Protein AF-0000000078658485 (afdb_homodimer)

Organism: NCBI:txid1005395

Sequence (212 aa):
MALQFHESPFHVTHDEKTASKMALKMDLSIFITDCIKKMGLKQSEAATRLNVTQSRVSELANGKIEKFTLDAMMDMLDKLGFRTSFNGPDDAGSSPRIIIAQAQNSMALQFHESPFHVTHDEKTASKMALKMDLSIFITDCIKKMGLKQSEAATRLNVTQSRVSELANGKIEKFTLDAMMDMLDKLGFRTSFNGPDDAGSSPRIIIAQAQNS

Secondary structure (DSSP, 8-state):
--------HHHHHHHHHHHHHHHHHHHHHHHHHHHHHHTT--HHHHHHHHTS-HHHHHHHHTT-GGG--HHHHHHHHHHTTEEEEEE---TT-PPPEEEEEE----/--------HHHHHHHHHHHHHHHHHHHHHHHHHHHHHHTT--HHHHHHHHTS-HHHHHHHHTT-GGG--HHHHHHHHHHTTEEEEEE---TT-PPPEEEEEE----

pLDDT: mean 85.38, std 21.78, range [27.98, 98.81]

Foldseek 3Di:
DPPPPPPVVVCPCCPVVVVVQLVVLQVLLVVLLVLCVVVVDDLCRLCVLLVHHSVVNVCSNVSVSVVDDPVSSQSSLVSSQWDKDWDPADPVGDHIDIDIGGHPPD/DPPPPCPVVPCPCVPVVVVVQLVVLQVLLVVLLVLCVVVVDDLCRLCVLLVHHSVVNVCSNVSVSVVDDPVSSQSSLVSSQWDKDWDPADPVGDHIDIDIGGHPDD

Radius of gyration: 19.77 Å; Cα contacts (8 Å, |Δi|>4): 245; chains: 2; bounding box: 45×49×88 Å

InterPro domains:
  IPR001387 Cro/C1-type, helix-turn-helix domain [PS50943] (37-87)
  IPR001387 Cro/C1-type, helix-turn-helix domain [cd00093] (37-81)
  IPR010982 Lambda repressor-like, DNA-binding domain superfamily [G3DSA:1.10.260.40] (13-88)
  IPR010982 Lambda repressor-like, DNA-binding domain superfamily [SSF47413] (19-84)
  IPR039554 HigA2-like, helix-turn-helix domain [PF13744] (13-83)

Structure (mmCIF, N/CA/C/O backbone):
data_AF-0000000078658485-model_v1
#
loop_
_entity.id
_entity.type
_entity.pdbx_description
1 polymer 'XRE family transcriptional regulator'
#
loop_
_atom_site.group_PDB
_atom_site.id
_atom_site.type_symbol
_atom_site.label_atom_id
_atom_site.label_alt_id
_atom_site.label_comp_id
_atom_site.label_asym_id
_atom_site.label_entity_id
_atom_site.label_seq_id
_atom_site.pdbx_PDB_ins_code
_atom_site.Cartn_x
_atom_site.Cartn_y
_atom_site.Cartn_z
_atom_site.occupancy
_atom_site.B_iso_or_equiv
_atom_site.auth_seq_id
_atom_site.auth_comp_id
_atom_site.auth_asym_id
_atom_site.auth_atom_id
_atom_site.pdbx_PDB_model_num
ATOM 1 N N . MET A 1 1 ? 23.641 -5.551 -42.312 1 27.98 1 MET A N 1
ATOM 2 C CA . MET A 1 1 ? 23.641 -6.043 -40.938 1 27.98 1 MET A CA 1
ATOM 3 C C . MET A 1 1 ? 22.438 -5.539 -40.156 1 27.98 1 MET A C 1
ATOM 5 O O . MET A 1 1 ? 22.172 -4.332 -40.125 1 27.98 1 MET A O 1
ATOM 9 N N . ALA A 1 2 ? 21.328 -6.406 -39.969 1 30.77 2 ALA A N 1
ATOM 10 C CA . ALA A 1 2 ? 20 -6.102 -39.406 1 30.77 2 ALA A CA 1
ATOM 11 C C . ALA A 1 2 ? 20.125 -5.57 -37.969 1 30.77 2 ALA A C 1
ATOM 13 O O . ALA A 1 2 ? 20.906 -6.094 -37.188 1 30.77 2 ALA A O 1
ATOM 14 N N . LEU A 1 3 ? 20.109 -4.328 -37.781 1 30.8 3 LEU A N 1
ATOM 15 C CA . LEU A 1 3 ? 20.094 -3.713 -36.469 1 30.8 3 LEU A CA 1
ATOM 16 C C . LEU A 1 3 ? 19.141 -4.449 -35.531 1 30.8 3 LEU A C 1
ATOM 18 O O . LEU A 1 3 ? 17.938 -4.508 -35.812 1 30.8 3 LEU A O 1
ATOM 22 N N . GLN A 1 4 ? 19.5 -5.641 -34.969 1 31.14 4 GLN A N 1
ATOM 23 C CA . GLN A 1 4 ? 18.781 -6.441 -34 1 31.14 4 GLN A CA 1
ATOM 24 C C . GLN A 1 4 ? 18.312 -5.59 -32.812 1 31.14 4 GLN A C 1
ATOM 26 O O . GLN A 1 4 ? 19.141 -4.961 -32.156 1 31.14 4 GLN A O 1
ATOM 31 N N . PHE A 1 5 ? 17.297 -4.828 -33 1 34.25 5 PHE A N 1
ATOM 32 C CA . PHE A 1 5 ? 16.594 -4.219 -31.875 1 34.25 5 PHE A CA 1
ATOM 33 C C . PHE A 1 5 ? 16.531 -5.168 -30.672 1 34.25 5 PHE A C 1
ATOM 35 O O . PHE A 1 5 ? 15.883 -6.207 -30.734 1 34.25 5 PHE A O 1
ATOM 42 N N . HIS A 1 6 ? 17.719 -5.395 -30.031 1 38.03 6 HIS A N 1
ATOM 43 C CA . HIS A 1 6 ? 17.719 -6.082 -28.75 1 38.03 6 HIS A CA 1
ATOM 44 C C . HIS A 1 6 ? 16.625 -5.547 -27.828 1 38.03 6 HIS A C 1
ATOM 46 O O . HIS A 1 6 ? 16.688 -4.395 -27.391 1 38.03 6 HIS A O 1
ATOM 52 N N . GLU A 1 7 ? 15.438 -5.637 -28.172 1 35.66 7 GLU A N 1
ATOM 53 C CA . GLU A 1 7 ? 14.422 -5.41 -27.141 1 35.66 7 GLU A CA 1
ATOM 54 C C . GLU A 1 7 ? 14.805 -6.07 -25.828 1 35.66 7 GLU A C 1
ATOM 56 O O . GLU A 1 7 ? 14.977 -7.289 -25.766 1 35.66 7 GLU A O 1
ATOM 61 N N . SER A 1 8 ? 15.766 -5.473 -25.156 1 36.97 8 SER A N 1
ATOM 62 C CA . SER A 1 8 ? 16.109 -5.969 -23.828 1 36.97 8 SER A CA 1
ATOM 63 C C . SER A 1 8 ? 14.859 -6.371 -23.047 1 36.97 8 SER A C 1
ATOM 65 O O . SER A 1 8 ? 13.938 -5.57 -22.891 1 36.97 8 SER A O 1
ATOM 67 N N . PRO A 1 9 ? 14.328 -7.539 -23.062 1 39.06 9 PRO A N 1
ATOM 68 C CA . PRO A 1 9 ? 13.141 -8.117 -22.422 1 39.06 9 PRO A CA 1
ATOM 69 C C . PRO A 1 9 ? 12.961 -7.629 -20.984 1 39.06 9 PRO A C 1
ATOM 71 O O . PRO A 1 9 ? 11.836 -7.641 -20.469 1 39.06 9 PRO A O 1
ATOM 74 N N . PHE A 1 10 ? 13.969 -7.508 -20.219 1 42.81 10 PHE A N 1
ATOM 75 C CA . PHE A 1 10 ? 13.898 -7.254 -18.781 1 42.81 10 PHE A CA 1
ATOM 76 C C . PHE A 1 10 ? 13.359 -5.855 -18.5 1 42.81 10 PHE A C 1
ATOM 78 O O . PHE A 1 10 ? 12.773 -5.605 -17.453 1 42.81 10 PHE A O 1
ATOM 85 N N . HIS A 1 11 ? 13.594 -4.887 -19.359 1 45.22 11 HIS A N 1
ATOM 86 C CA . HIS A 1 11 ? 13.359 -3.488 -19.016 1 45.22 11 HIS A CA 1
ATOM 87 C C . HIS A 1 11 ? 11.875 -3.137 -19.125 1 45.22 11 HIS A C 1
ATOM 89 O O . HIS A 1 11 ? 11.375 -2.291 -18.391 1 45.22 11 HIS A O 1
ATOM 95 N N . VAL A 1 12 ? 11.148 -3.572 -20.094 1 44.75 12 VAL A N 1
ATOM 96 C CA . VAL A 1 12 ? 9.797 -3.113 -20.359 1 44.75 12 VAL A CA 1
ATOM 97 C C . VAL A 1 12 ? 8.859 -3.553 -19.25 1 44.75 12 VAL A C 1
ATOM 99 O O . VAL A 1 12 ? 8.008 -2.781 -18.797 1 44.75 12 VAL A O 1
ATOM 102 N N . THR A 1 13 ? 8.93 -4.84 -18.891 1 47.34 13 THR A N 1
ATOM 103 C CA . THR A 1 13 ? 7.988 -5.391 -17.922 1 47.34 13 THR A CA 1
ATOM 104 C C . THR A 1 13 ? 8.172 -4.75 -16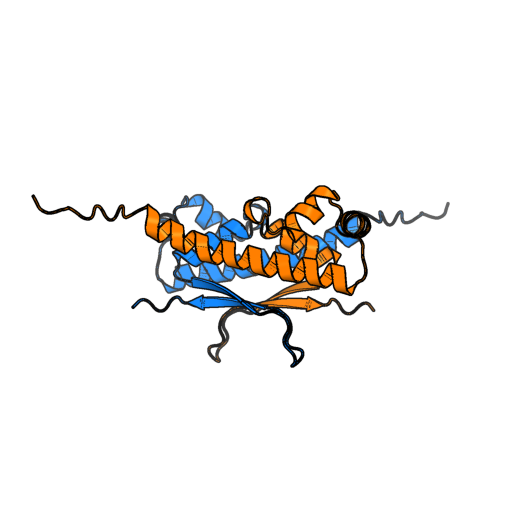.562 1 47.34 13 THR A C 1
ATOM 106 O O . THR A 1 13 ? 7.199 -4.465 -15.859 1 47.34 13 THR A O 1
ATOM 109 N N . HIS A 1 14 ? 9.523 -4.613 -16.219 1 52.78 14 HIS A N 1
ATOM 110 C CA . HIS A 1 14 ? 9.82 -3.965 -14.945 1 52.78 14 HIS A CA 1
ATOM 111 C C . HIS A 1 14 ? 9.375 -2.508 -14.953 1 52.78 14 HIS A C 1
ATOM 113 O O . HIS A 1 14 ? 8.938 -1.985 -13.922 1 52.78 14 HIS A O 1
ATOM 119 N N . ASP A 1 15 ? 9.469 -1.946 -16.188 1 53.47 15 ASP A N 1
ATOM 120 C CA . ASP A 1 15 ? 9.227 -0.511 -16.297 1 53.47 15 ASP A CA 1
ATOM 121 C C . ASP A 1 15 ? 7.746 -0.186 -16.078 1 53.47 15 ASP A C 1
ATOM 123 O O . ASP A 1 15 ? 7.414 0.772 -15.375 1 53.47 15 ASP A O 1
ATOM 127 N N . GLU A 1 16 ? 7.016 -0.876 -16.797 1 51.72 16 GLU A N 1
ATOM 128 C CA . GLU A 1 16 ? 5.586 -0.596 -16.656 1 51.72 16 GLU A CA 1
ATOM 129 C C . GLU A 1 16 ? 5.066 -1.003 -15.281 1 51.72 16 GLU A C 1
ATOM 131 O O . GLU A 1 16 ? 4.238 -0.304 -14.695 1 51.72 16 GLU A O 1
ATOM 136 N N . LYS A 1 17 ? 5.688 -2.207 -14.805 1 54.19 17 LYS A N 1
ATOM 137 C CA . LYS A 1 17 ? 5.328 -2.822 -13.531 1 54.19 17 LYS A CA 1
ATOM 138 C C . LYS A 1 17 ? 5.625 -1.884 -12.359 1 54.19 17 LYS A C 1
ATOM 140 O O . LYS A 1 17 ? 4.797 -1.722 -11.461 1 54.19 17 LYS A O 1
ATOM 145 N N . THR A 1 18 ? 6.781 -1.263 -12.609 1 63.75 18 THR A N 1
ATOM 146 C CA . THR A 1 18 ? 7.23 -0.26 -11.648 1 63.75 18 THR A CA 1
ATOM 147 C C . THR A 1 18 ? 6.43 1.03 -11.805 1 63.75 18 THR A C 1
ATOM 149 O O . THR A 1 18 ? 6.238 1.767 -10.828 1 63.75 18 THR A O 1
ATOM 152 N N . ALA A 1 19 ? 5.613 0.992 -12.797 1 72 19 ALA A N 1
ATOM 153 C CA . ALA A 1 19 ? 4.941 2.25 -13.109 1 72 19 ALA A CA 1
ATOM 154 C C . ALA A 1 19 ? 3.674 2.418 -12.281 1 72 19 ALA A C 1
ATOM 156 O O . ALA A 1 19 ? 3.408 3.504 -11.75 1 72 19 ALA A O 1
ATOM 157 N N . SER A 1 20 ? 2.98 1.269 -11.984 1 89.5 20 SER A N 1
ATOM 158 C CA . SER A 1 20 ? 1.735 1.405 -11.234 1 89.5 20 SER A CA 1
ATOM 159 C C . SER A 1 20 ? 2.006 1.721 -9.766 1 89.5 20 SER A C 1
ATOM 161 O O . SER A 1 20 ? 1.328 2.561 -9.172 1 89.5 20 SER A O 1
ATOM 163 N N . LYS A 1 21 ? 3.051 1.175 -9.32 1 94.75 21 LYS A N 1
ATOM 164 C CA . LYS A 1 21 ? 3.395 1.412 -7.922 1 94.75 21 LYS A CA 1
ATOM 165 C C . LYS A 1 21 ? 3.879 2.844 -7.711 1 94.75 21 LYS A C 1
ATOM 167 O O . LYS A 1 21 ? 3.486 3.502 -6.746 1 94.75 21 LYS A O 1
ATOM 172 N N . MET A 1 22 ? 4.668 3.299 -8.648 1 95.06 22 MET A N 1
ATOM 173 C CA . MET A 1 22 ? 5.184 4.656 -8.531 1 95.06 22 MET A CA 1
ATOM 174 C C . MET A 1 22 ? 4.066 5.684 -8.695 1 95.06 22 MET A C 1
ATOM 176 O O . MET A 1 22 ? 4.047 6.699 -8 1 95.06 22 MET A O 1
ATOM 180 N N . ALA A 1 23 ? 3.203 5.402 -9.586 1 95.94 23 ALA A N 1
ATOM 181 C CA . ALA A 1 23 ? 2.053 6.285 -9.758 1 95.94 23 ALA A CA 1
ATOM 182 C C . ALA A 1 23 ? 1.199 6.32 -8.492 1 95.94 23 ALA A C 1
ATOM 184 O O . ALA A 1 23 ? 0.713 7.379 -8.094 1 95.94 23 ALA A O 1
ATOM 185 N N . LEU A 1 24 ? 1.066 5.207 -7.875 1 97.56 24 LEU A N 1
ATOM 186 C CA . LEU A 1 24 ? 0.315 5.133 -6.629 1 97.56 24 LEU A CA 1
ATOM 187 C C . LEU A 1 24 ? 0.986 5.961 -5.539 1 97.56 24 LEU A C 1
ATOM 189 O O . LEU A 1 24 ? 0.32 6.723 -4.832 1 97.56 24 LEU A O 1
ATOM 193 N N . LYS A 1 25 ? 2.246 5.84 -5.477 1 98 25 LYS A N 1
ATOM 194 C CA . LYS A 1 25 ? 2.988 6.609 -4.48 1 98 25 LYS A CA 1
ATOM 195 C C . LYS A 1 25 ? 2.859 8.109 -4.73 1 98 25 LYS A C 1
ATOM 197 O O . LYS A 1 25 ? 2.73 8.891 -3.789 1 98 25 LYS A O 1
ATOM 202 N N . MET A 1 26 ? 2.861 8.422 -5.93 1 98.12 26 MET A N 1
ATOM 203 C CA . MET A 1 26 ? 2.703 9.828 -6.27 1 98.12 26 MET A CA 1
ATOM 204 C C . MET A 1 26 ? 1.332 10.344 -5.844 1 98.12 26 MET A C 1
ATOM 206 O O . MET A 1 26 ? 1.229 11.391 -5.203 1 98.12 26 MET A O 1
ATOM 210 N N . ASP A 1 27 ? 0.333 9.672 -6.164 1 98.06 27 ASP A N 1
ATOM 211 C CA . ASP A 1 27 ? -1.024 10.078 -5.805 1 98.06 27 ASP A CA 1
ATOM 212 C C . ASP A 1 27 ? -1.194 10.148 -4.289 1 98.06 27 ASP A C 1
ATOM 214 O O . ASP A 1 27 ? -1.828 11.07 -3.773 1 98.06 27 ASP A O 1
ATOM 218 N N . LEU A 1 28 ? -0.597 9.172 -3.604 1 98.25 28 LEU A N 1
ATOM 219 C CA . LEU A 1 28 ? -0.674 9.18 -2.148 1 98.25 28 LEU A CA 1
ATOM 220 C C . LEU A 1 28 ? 0.079 10.367 -1.567 1 98.25 28 LEU A C 1
ATOM 222 O O . LEU A 1 28 ? -0.364 10.969 -0.586 1 98.25 28 LEU A O 1
ATOM 226 N N . SER A 1 29 ? 1.172 10.711 -2.168 1 98.62 29 SER A N 1
ATOM 227 C CA . SER A 1 29 ? 1.924 11.867 -1.692 1 98.62 29 SER A CA 1
ATOM 228 C C . SER A 1 29 ? 1.109 13.148 -1.829 1 98.62 29 SER A C 1
ATOM 230 O O . SER A 1 29 ? 1.117 13.992 -0.932 1 98.62 29 SER A O 1
ATOM 232 N N . ILE A 1 30 ? 0.434 13.273 -2.9 1 98.19 30 ILE A N 1
ATOM 233 C CA . ILE A 1 30 ? -0.414 14.438 -3.139 1 98.19 30 ILE A CA 1
ATOM 234 C C . ILE A 1 30 ? -1.553 14.461 -2.121 1 98.19 30 ILE A C 1
ATOM 236 O O . ILE A 1 30 ? -1.839 15.5 -1.524 1 98.19 30 ILE A O 1
ATOM 240 N N . PHE A 1 31 ? -2.15 13.375 -1.904 1 98.19 31 PHE A N 1
ATOM 241 C CA . PHE A 1 31 ? -3.258 13.273 -0.962 1 98.19 31 PHE A CA 1
ATOM 242 C C . PHE A 1 31 ? -2.803 13.633 0.447 1 98.19 31 PHE A C 1
ATOM 244 O O . PHE A 1 31 ? -3.451 14.43 1.131 1 98.19 31 PHE A O 1
ATOM 251 N N . ILE A 1 32 ? -1.691 13.055 0.867 1 98.25 32 ILE A N 1
ATOM 252 C CA . ILE A 1 32 ? -1.166 13.312 2.203 1 98.25 32 ILE A CA 1
ATOM 253 C C . ILE A 1 32 ? -0.823 14.797 2.342 1 98.25 32 ILE A C 1
ATOM 255 O O . ILE A 1 32 ? -1.182 15.43 3.336 1 98.25 32 ILE A O 1
ATOM 259 N N . THR A 1 33 ? -0.178 15.336 1.33 1 98.5 33 THR A N 1
ATOM 260 C CA . THR A 1 33 ? 0.205 16.75 1.361 1 98.5 33 THR A CA 1
ATOM 261 C C . THR A 1 33 ? -1.029 17.641 1.382 1 98.5 33 THR A C 1
ATOM 263 O O . THR A 1 33 ? -1.061 18.641 2.096 1 98.5 33 THR A O 1
ATOM 266 N N . ASP A 1 34 ? -2.064 17.281 0.65 1 97.44 34 ASP A N 1
ATOM 267 C CA . ASP A 1 34 ? -3.316 18.031 0.646 1 97.44 34 ASP A CA 1
ATOM 268 C C . ASP A 1 34 ? -3.98 18 2.02 1 97.44 34 ASP A C 1
ATOM 270 O O . ASP A 1 34 ? -4.547 19 2.467 1 97.44 34 ASP A O 1
ATOM 274 N N . CYS A 1 35 ? -3.93 16.859 2.617 1 96.81 35 CYS A N 1
ATOM 275 C CA . CYS A 1 35 ? -4.48 16.75 3.963 1 96.81 35 CYS A CA 1
ATOM 276 C C . CYS A 1 35 ? -3.758 17.672 4.934 1 96.81 35 CYS A C 1
ATOM 278 O O . CYS A 1 35 ? -4.398 18.359 5.727 1 96.81 35 CYS A O 1
ATOM 280 N N . ILE A 1 36 ? -2.523 17.703 4.84 1 98 36 ILE A N 1
ATOM 281 C CA . ILE A 1 36 ? -1.705 18.547 5.699 1 98 36 ILE A CA 1
ATOM 282 C C . ILE A 1 36 ? -2.082 20.016 5.492 1 98 36 ILE A C 1
ATOM 284 O O . ILE A 1 36 ? -2.279 20.75 6.457 1 98 36 ILE A O 1
ATOM 288 N N . LYS A 1 37 ? -2.199 20.422 4.277 1 97.62 37 LYS A N 1
ATOM 289 C CA . LYS A 1 37 ? -2.559 21.797 3.936 1 97.62 37 LYS A CA 1
ATOM 290 C C . LYS A 1 37 ? -3.953 22.141 4.449 1 97.62 37 LYS A C 1
ATOM 292 O O . LYS A 1 37 ? -4.168 23.234 4.988 1 97.62 37 LYS A O 1
ATOM 297 N N . LYS A 1 38 ? -4.828 21.219 4.293 1 95.94 38 LYS A N 1
ATOM 298 C CA . LYS A 1 38 ? -6.207 21.453 4.727 1 95.94 38 LYS A CA 1
ATOM 299 C C . LYS A 1 38 ? -6.289 21.609 6.242 1 95.94 38 LYS A C 1
ATOM 301 O O . LYS A 1 38 ? -7.164 22.312 6.75 1 95.94 38 LYS A O 1
ATOM 306 N N . MET A 1 39 ? -5.402 21 6.918 1 96.19 39 MET A N 1
ATOM 307 C CA . MET A 1 39 ? -5.348 21.094 8.375 1 96.19 39 MET A CA 1
ATOM 308 C C . MET A 1 39 ? -4.652 22.375 8.82 1 96.19 39 MET A C 1
ATOM 310 O O . MET A 1 39 ? -4.578 22.672 10.016 1 96.19 39 MET A O 1
ATOM 314 N N . GLY A 1 40 ? -4.066 23.047 7.891 1 97.44 40 GLY A N 1
ATOM 315 C CA . GLY A 1 40 ? -3.422 24.328 8.172 1 97.44 40 GLY A CA 1
ATOM 316 C C . GLY A 1 40 ? -2.043 24.172 8.781 1 97.44 40 GLY A C 1
ATOM 317 O O . GLY A 1 40 ? -1.553 25.094 9.453 1 97.44 40 GLY A O 1
ATOM 318 N N . LEU A 1 41 ? -1.397 23.125 8.57 1 97.88 41 LEU A N 1
ATOM 319 C CA . LEU A 1 41 ? -0.108 22.859 9.195 1 97.88 41 LEU A CA 1
ATOM 320 C C . LEU A 1 41 ? 1.036 23.344 8.312 1 97.88 41 LEU A C 1
ATOM 322 O O . LEU A 1 41 ? 1.016 23.141 7.098 1 97.88 41 LEU A O 1
ATOM 326 N N . LYS A 1 42 ? 1.982 23.984 8.977 1 98.19 42 LYS A N 1
ATOM 327 C CA . LYS A 1 42 ? 3.277 24.188 8.336 1 98.19 42 LYS A CA 1
ATOM 328 C C . LYS A 1 42 ? 4.055 22.875 8.258 1 98.19 42 LYS A C 1
ATOM 330 O O . LYS A 1 42 ? 3.736 21.906 8.961 1 98.19 42 LYS A O 1
ATOM 335 N N . GLN A 1 43 ? 5.031 22.859 7.348 1 97.75 43 GLN A N 1
ATOM 336 C CA . GLN A 1 43 ? 5.789 21.625 7.172 1 97.75 43 GLN A CA 1
ATOM 337 C C . GLN A 1 43 ? 6.453 21.188 8.477 1 97.75 43 GLN A C 1
ATOM 339 O O . GLN A 1 43 ? 6.59 20 8.75 1 97.75 43 GLN A O 1
ATOM 344 N N . SER A 1 44 ? 6.844 22.219 9.297 1 98.38 44 SER A N 1
ATOM 345 C CA . SER A 1 44 ? 7.457 21.906 10.586 1 98.38 44 SER A CA 1
ATOM 346 C C . SER A 1 44 ? 6.445 21.266 11.539 1 98.38 44 SER A C 1
ATOM 348 O O . SER A 1 44 ? 6.777 20.328 12.258 1 98.38 44 SER A O 1
ATOM 350 N N . GLU A 1 45 ? 5.254 21.75 11.555 1 98.5 45 GLU A N 1
ATOM 351 C CA . GLU A 1 45 ? 4.191 21.188 12.375 1 98.5 45 GLU A CA 1
ATOM 352 C C . GLU A 1 45 ? 3.779 19.797 11.883 1 98.5 45 GLU A C 1
ATOM 354 O O . GLU A 1 45 ? 3.527 18.906 12.688 1 98.5 45 GLU A O 1
ATOM 359 N N . ALA A 1 46 ? 3.723 19.719 10.625 1 98.69 46 ALA A N 1
ATOM 360 C CA . ALA A 1 46 ? 3.434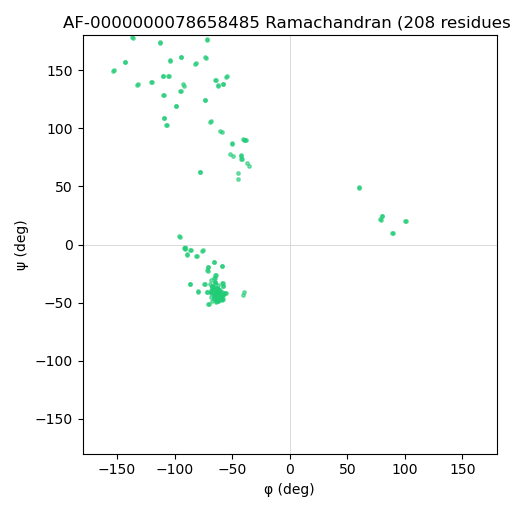 18.422 10.023 1 98.69 46 ALA A CA 1
ATOM 361 C C . ALA A 1 46 ? 4.488 17.391 10.414 1 98.69 46 ALA A C 1
ATOM 363 O O . ALA A 1 46 ? 4.156 16.25 10.734 1 98.69 46 ALA A O 1
ATOM 364 N N . ALA A 1 47 ? 5.723 17.797 10.352 1 98.75 47 ALA A N 1
ATOM 365 C CA . ALA A 1 47 ? 6.824 16.906 10.727 1 98.75 47 ALA A CA 1
ATOM 366 C C . ALA A 1 47 ? 6.641 16.375 12.141 1 98.75 47 ALA A C 1
ATOM 368 O O . ALA A 1 47 ? 6.812 15.172 12.383 1 98.75 47 ALA A O 1
ATOM 369 N N . THR A 1 48 ? 6.23 17.203 13.031 1 98.31 48 THR A N 1
ATOM 370 C CA . THR A 1 48 ? 5.969 16.828 14.414 1 98.31 48 THR A CA 1
ATOM 371 C C . THR A 1 48 ? 4.789 15.859 14.492 1 98.31 48 THR A C 1
ATOM 373 O O . THR A 1 48 ? 4.875 14.812 15.133 1 98.31 48 THR A O 1
ATOM 376 N N . ARG A 1 49 ? 3.699 16.156 13.805 1 97.31 49 ARG A N 1
ATOM 377 C CA . ARG A 1 49 ? 2.492 15.336 13.828 1 97.31 49 ARG A CA 1
ATOM 378 C C . ARG A 1 49 ? 2.76 13.953 13.258 1 97.31 49 ARG A C 1
ATOM 380 O O . ARG A 1 49 ? 2.244 12.953 13.758 1 97.31 49 ARG A O 1
ATOM 387 N N . LEU A 1 50 ? 3.574 13.938 12.234 1 97.69 50 LEU A N 1
ATOM 388 C CA . LEU A 1 50 ? 3.83 12.695 11.523 1 97.69 50 LEU A CA 1
ATOM 389 C C . LEU A 1 50 ? 5.012 11.945 12.141 1 97.69 50 LEU A C 1
ATOM 391 O O . LEU A 1 50 ? 5.297 10.812 11.758 1 97.69 50 LEU A O 1
ATOM 395 N N . ASN A 1 51 ? 5.684 12.523 13.008 1 97.56 51 ASN A N 1
ATOM 396 C CA . ASN A 1 51 ? 6.867 11.961 13.648 1 97.56 51 ASN A CA 1
ATOM 397 C C . ASN A 1 51 ? 7.965 11.656 12.633 1 97.56 51 ASN A C 1
ATOM 399 O O . ASN A 1 51 ? 8.484 10.539 12.594 1 97.56 51 ASN A O 1
ATOM 403 N N . VAL A 1 52 ? 8.211 12.664 11.82 1 98.38 52 VAL A N 1
ATOM 404 C CA . VAL A 1 52 ? 9.297 12.641 10.852 1 98.38 52 VAL A CA 1
ATOM 405 C C . VAL A 1 52 ? 10.023 13.984 10.859 1 98.38 52 VAL A C 1
ATOM 407 O O . VAL A 1 52 ? 9.656 14.891 11.609 1 98.38 52 VAL A O 1
ATOM 410 N N . THR A 1 53 ? 11.047 14.109 10.07 1 98.56 53 THR A N 1
ATOM 411 C CA . THR A 1 53 ? 11.758 15.383 9.961 1 98.56 53 THR A CA 1
ATOM 412 C C . THR A 1 53 ? 11.039 16.328 9 1 98.56 53 THR A C 1
ATOM 414 O O . THR A 1 53 ? 10.273 15.875 8.141 1 98.56 53 THR A O 1
ATOM 417 N N . GLN A 1 54 ? 11.281 17.578 9.211 1 98.62 54 GLN A N 1
ATOM 418 C CA . GLN A 1 54 ? 10.758 18.562 8.273 1 98.62 54 GLN A CA 1
ATOM 419 C C . GLN A 1 54 ? 11.25 18.297 6.855 1 98.62 54 GLN A C 1
ATOM 421 O O . GLN A 1 54 ? 10.516 18.5 5.887 1 98.62 54 GLN A O 1
ATOM 426 N N . SER A 1 55 ? 12.469 17.828 6.719 1 98.75 55 SER A N 1
ATOM 427 C CA . SER A 1 55 ? 13 17.5 5.398 1 98.75 55 SER A CA 1
ATOM 428 C C . SER A 1 55 ? 12.18 16.391 4.734 1 98.75 55 SER A C 1
ATOM 430 O O . SER A 1 55 ? 11.914 16.453 3.533 1 98.75 55 SER A O 1
ATOM 432 N N . ARG A 1 56 ? 11.82 15.477 5.492 1 98.69 56 ARG A N 1
ATOM 433 C CA . ARG A 1 56 ? 11.016 14.375 4.98 1 98.69 56 ARG A CA 1
ATOM 434 C C . ARG A 1 56 ? 9.664 14.867 4.465 1 98.69 56 ARG A C 1
ATOM 436 O O . ARG A 1 56 ? 9.203 14.43 3.412 1 98.69 56 ARG A O 1
ATOM 443 N N . VAL A 1 57 ? 9.086 15.734 5.199 1 98.81 57 VAL A N 1
ATOM 444 C CA . VAL A 1 57 ? 7.816 16.312 4.781 1 98.81 57 VAL A CA 1
ATOM 445 C C . VAL A 1 57 ? 8.016 17.109 3.494 1 98.81 57 VAL A C 1
ATOM 447 O O . VAL A 1 57 ? 7.203 17.016 2.568 1 98.81 57 VAL A O 1
ATOM 450 N N . SER A 1 58 ? 9.039 17.812 3.508 1 98.62 58 SER A N 1
ATOM 451 C CA . SER A 1 58 ? 9.352 18.594 2.312 1 98.62 58 SER A CA 1
ATOM 452 C C . SER A 1 58 ? 9.539 17.688 1.1 1 98.62 58 SER A C 1
ATOM 454 O O . SER A 1 58 ? 9.039 17.984 0.013 1 98.62 58 SER A O 1
ATOM 456 N N . GLU A 1 59 ? 10.297 16.625 1.254 1 98.75 59 GLU A N 1
ATOM 457 C CA . GLU A 1 59 ? 10.516 15.672 0.177 1 98.75 59 GLU A CA 1
ATOM 458 C C . GLU A 1 59 ? 9.188 15.078 -0.309 1 98.75 59 GLU A C 1
ATOM 460 O O . GLU A 1 59 ? 8.984 14.906 -1.513 1 98.75 59 GLU A O 1
ATOM 465 N N . LEU A 1 60 ? 8.312 14.781 0.561 1 98.75 60 LEU A N 1
ATOM 466 C CA . LEU A 1 60 ? 6.988 14.281 0.219 1 98.75 60 LEU A CA 1
ATOM 467 C C . LEU A 1 60 ? 6.215 15.312 -0.595 1 98.75 60 LEU A C 1
ATOM 469 O O . LEU A 1 60 ? 5.66 14.992 -1.647 1 98.75 60 LEU A O 1
ATOM 473 N N . ALA A 1 61 ? 6.223 16.516 -0.116 1 98.31 61 ALA A N 1
ATOM 474 C CA . ALA A 1 61 ? 5.492 17.609 -0.75 1 98.31 61 ALA A CA 1
ATOM 475 C C . ALA A 1 61 ? 6.055 17.922 -2.135 1 98.31 61 ALA A C 1
ATOM 477 O O . ALA A 1 61 ? 5.32 18.359 -3.025 1 98.31 61 ALA A O 1
ATOM 478 N N . ASN A 1 62 ? 7.297 17.609 -2.287 1 98.12 62 ASN A N 1
ATOM 479 C CA . ASN A 1 62 ? 7.957 17.891 -3.553 1 98.12 62 ASN A CA 1
ATOM 480 C C . ASN A 1 62 ? 7.957 16.688 -4.48 1 98.12 62 ASN A C 1
ATOM 482 O O . ASN A 1 62 ? 8.648 16.672 -5.5 1 98.12 62 ASN A O 1
ATOM 486 N N . GLY A 1 63 ? 7.309 15.656 -4.148 1 97.88 63 GLY A N 1
ATOM 487 C CA . GLY A 1 63 ? 7.086 14.523 -5.031 1 97.88 63 GLY A CA 1
ATOM 488 C C . GLY A 1 63 ? 8.289 13.609 -5.137 1 97.88 63 GLY A C 1
ATOM 489 O O . GLY A 1 63 ? 8.469 12.922 -6.145 1 97.88 63 GLY A O 1
ATOM 490 N N . LYS A 1 64 ? 9.211 13.57 -4.23 1 98.31 64 LYS A N 1
ATOM 491 C CA . LYS A 1 64 ? 10.336 12.633 -4.23 1 98.31 64 LYS A CA 1
ATOM 492 C C . LYS A 1 64 ? 9.898 11.25 -3.758 1 98.31 64 LYS A C 1
ATOM 494 O O . LYS A 1 64 ? 10.445 10.719 -2.795 1 98.31 64 LYS A O 1
ATOM 499 N N . ILE A 1 65 ? 9.062 10.664 -4.434 1 97.75 65 ILE A N 1
ATOM 500 C CA . ILE A 1 65 ? 8.32 9.492 -3.984 1 97.75 65 ILE A CA 1
ATOM 501 C C . ILE A 1 65 ? 9.258 8.281 -3.943 1 97.75 65 ILE A C 1
ATOM 503 O O . ILE A 1 65 ? 8.969 7.293 -3.268 1 97.75 65 ILE A O 1
ATOM 507 N N . GLU A 1 66 ? 10.406 8.281 -4.703 1 97.25 66 GLU A N 1
ATOM 508 C CA . GLU A 1 66 ? 11.375 7.195 -4.66 1 97.25 66 GLU A CA 1
ATOM 509 C C . GLU A 1 66 ? 11.93 7.004 -3.252 1 97.25 66 GLU A C 1
ATOM 511 O O . GLU A 1 66 ? 12.445 5.934 -2.92 1 97.25 66 GLU A O 1
ATOM 516 N N . LYS A 1 67 ? 11.773 7.98 -2.465 1 98.12 67 LYS A N 1
ATOM 517 C CA . LYS A 1 67 ? 12.328 7.953 -1.114 1 98.12 67 LYS A CA 1
ATOM 518 C C . LYS A 1 67 ? 11.32 7.387 -0.121 1 98.12 67 LYS A C 1
ATOM 520 O O . LYS A 1 67 ? 11.633 7.219 1.062 1 98.12 67 LYS A O 1
ATOM 525 N N . PHE A 1 68 ? 10.148 7.074 -0.553 1 98.5 68 PHE A N 1
ATOM 526 C CA . PHE A 1 68 ? 9.094 6.648 0.355 1 98.5 68 PHE A CA 1
ATOM 527 C C . PHE A 1 68 ? 8.602 5.25 -0 1 98.5 68 PHE A C 1
ATOM 529 O O . PHE A 1 68 ? 8.469 4.914 -1.179 1 98.5 68 PHE A O 1
ATOM 536 N N . THR A 1 69 ? 8.359 4.484 1.1 1 98.06 69 THR A N 1
ATOM 537 C CA . THR A 1 69 ? 7.664 3.211 0.921 1 98.06 69 THR A CA 1
ATOM 538 C C . THR A 1 69 ? 6.164 3.377 1.137 1 98.06 69 THR A C 1
ATOM 540 O O . THR A 1 69 ? 5.723 4.344 1.761 1 98.06 69 THR A O 1
ATOM 543 N N . LEU A 1 70 ? 5.473 2.438 0.641 1 98.25 70 LEU A N 1
ATOM 544 C CA . LEU A 1 70 ? 4.039 2.441 0.917 1 98.25 70 LEU A CA 1
ATOM 545 C C . LEU A 1 70 ? 3.771 2.234 2.404 1 98.25 70 LEU A C 1
ATOM 547 O O . LEU A 1 70 ? 2.811 2.781 2.947 1 98.25 70 LEU A O 1
ATOM 551 N N . ASP A 1 71 ? 4.594 1.497 3.119 1 98.06 71 ASP A N 1
ATOM 552 C CA . ASP A 1 71 ? 4.469 1.353 4.566 1 98.06 71 ASP A CA 1
ATOM 553 C C . ASP A 1 71 ? 4.555 2.709 5.266 1 98.06 71 ASP A C 1
ATOM 555 O O . ASP A 1 71 ? 3.727 3.029 6.117 1 98.06 71 ASP A O 1
ATOM 559 N N . ALA A 1 72 ? 5.496 3.465 4.895 1 97.69 72 ALA A N 1
ATOM 560 C CA . ALA A 1 72 ? 5.672 4.781 5.5 1 97.69 72 ALA A CA 1
ATOM 561 C C . ALA A 1 72 ? 4.477 5.684 5.215 1 97.69 72 ALA A C 1
ATOM 563 O O . ALA A 1 72 ? 4.035 6.438 6.086 1 97.69 72 ALA A O 1
ATOM 564 N N . MET A 1 73 ? 4.02 5.578 4.004 1 98.12 73 MET A N 1
ATOM 565 C CA . MET A 1 73 ? 2.891 6.426 3.629 1 98.12 73 MET A CA 1
ATOM 566 C C . MET A 1 73 ? 1.629 6.023 4.387 1 98.12 73 MET A C 1
ATOM 568 O O . MET A 1 73 ? 0.843 6.879 4.793 1 98.12 73 MET A O 1
ATOM 572 N N . MET A 1 74 ? 1.499 4.734 4.613 1 97.88 74 MET A N 1
ATOM 573 C CA . MET A 1 74 ? 0.393 4.27 5.445 1 97.88 74 MET A CA 1
ATOM 574 C C . MET A 1 74 ? 0.552 4.762 6.883 1 97.88 74 MET A C 1
ATOM 576 O O . MET A 1 74 ? -0.428 5.141 7.527 1 97.88 74 MET A O 1
ATOM 580 N N . ASP A 1 75 ? 1.74 4.789 7.352 1 97 75 ASP A N 1
ATOM 581 C CA . ASP A 1 75 ? 1.992 5.312 8.688 1 97 75 ASP A CA 1
ATOM 582 C C . ASP A 1 75 ? 1.618 6.789 8.781 1 97 75 ASP A C 1
ATOM 584 O O . ASP A 1 75 ? 1.045 7.23 9.781 1 97 75 ASP A O 1
ATOM 588 N N . MET A 1 76 ? 1.956 7.516 7.785 1 97.31 76 MET A N 1
ATOM 589 C CA . MET A 1 76 ? 1.622 8.938 7.758 1 97.31 76 MET A CA 1
ATOM 590 C C . MET A 1 76 ? 0.111 9.141 7.762 1 97.31 76 MET A C 1
ATOM 592 O O . MET A 1 76 ? -0.402 10 8.484 1 97.31 76 MET A O 1
ATOM 596 N N . LEU A 1 77 ? -0.572 8.367 6.996 1 96.56 77 LEU A N 1
ATOM 597 C CA . LEU A 1 77 ? -2.027 8.438 6.957 1 96.56 77 LEU A CA 1
ATOM 598 C C . LEU A 1 77 ? -2.623 8.156 8.336 1 96.56 77 LEU A C 1
ATOM 600 O O . LEU A 1 77 ? -3.551 8.844 8.766 1 96.56 77 LEU A O 1
ATOM 604 N N . ASP A 1 78 ? -2.094 7.164 8.945 1 95.31 78 ASP A N 1
ATOM 605 C CA . ASP A 1 78 ? -2.561 6.816 10.281 1 95.31 78 ASP A CA 1
ATOM 606 C C . ASP A 1 78 ? -2.406 7.996 11.242 1 95.31 78 ASP A C 1
ATOM 608 O O . ASP A 1 78 ? -3.322 8.305 12.008 1 95.31 78 ASP A O 1
ATOM 612 N N . LYS A 1 79 ? -1.332 8.648 11.18 1 95.44 79 LYS A N 1
ATOM 613 C CA . LYS A 1 79 ? -1.044 9.766 12.07 1 95.44 79 LYS A CA 1
ATOM 614 C C . LYS A 1 79 ? -1.909 10.977 11.727 1 95.44 79 LYS A C 1
ATOM 616 O O . LYS A 1 79 ? -2.066 11.891 12.547 1 95.44 79 LYS A O 1
A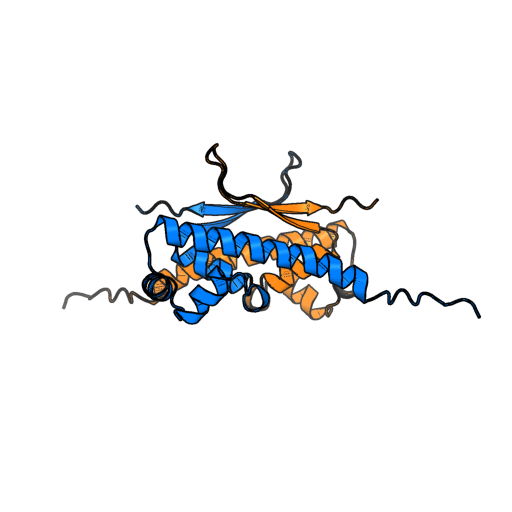TOM 621 N N . LEU A 1 80 ? -2.43 11.008 10.57 1 95.25 80 LEU A N 1
ATOM 622 C CA . LEU A 1 80 ? -3.322 12.086 10.156 1 95.25 80 LEU A CA 1
ATOM 623 C C . LEU A 1 80 ? -4.773 11.734 10.461 1 95.25 80 LEU A C 1
ATOM 625 O O . LEU A 1 80 ? -5.684 12.5 10.133 1 95.25 80 LEU A O 1
ATOM 629 N N . GLY A 1 81 ? -5 10.516 11 1 93.5 81 GLY A N 1
ATOM 630 C CA . GLY A 1 81 ? -6.328 10.148 11.461 1 93.5 81 GLY A CA 1
ATOM 631 C C . GLY A 1 81 ? -7.086 9.273 10.477 1 93.5 81 GLY A C 1
ATOM 632 O O . GLY A 1 81 ? -8.312 9.195 10.523 1 93.5 81 GLY A O 1
ATOM 633 N N . PHE A 1 82 ? -6.379 8.656 9.609 1 94.44 82 PHE A N 1
ATOM 634 C CA . PHE A 1 82 ? -7.027 7.754 8.664 1 94.44 82 PHE A CA 1
ATOM 635 C C . PHE A 1 82 ? -6.797 6.301 9.055 1 94.44 82 PHE A C 1
ATOM 637 O O . PHE A 1 82 ? -5.816 5.98 9.734 1 94.44 82 PHE A O 1
ATOM 644 N N . ARG A 1 83 ? -7.68 5.461 8.555 1 93.94 83 ARG A N 1
ATOM 645 C CA . ARG A 1 83 ? -7.566 4.012 8.688 1 93.94 83 ARG A CA 1
ATOM 646 C C . ARG A 1 83 ? -7.805 3.32 7.348 1 93.94 83 ARG A C 1
ATOM 648 O O . ARG A 1 83 ? -8.695 3.715 6.59 1 93.94 83 ARG A O 1
ATOM 655 N N . THR A 1 84 ? -6.961 2.396 7.199 1 95.75 84 THR A N 1
ATOM 656 C CA . THR A 1 84 ? -7.082 1.676 5.938 1 95.75 84 THR A CA 1
ATOM 657 C C . THR A 1 84 ? -7.707 0.301 6.156 1 95.75 84 THR A C 1
ATOM 659 O O . THR A 1 84 ? -7.469 -0.337 7.184 1 95.75 84 THR A O 1
ATOM 662 N N . SER A 1 85 ? -8.484 -0.134 5.223 1 95.44 85 SER A N 1
ATOM 663 C CA . SER A 1 85 ? -9.07 -1.468 5.207 1 95.44 85 SER A CA 1
ATOM 664 C C . SER A 1 85 ? -9.141 -2.025 3.789 1 95.44 85 SER A C 1
ATOM 666 O O . SER A 1 85 ? -9.109 -1.268 2.816 1 95.44 85 SER A O 1
ATOM 668 N N . PHE A 1 86 ? -9.203 -3.334 3.789 1 97.44 86 PHE A N 1
ATOM 669 C CA . PHE A 1 86 ? -9.25 -4.016 2.502 1 97.44 86 PHE A CA 1
ATOM 670 C C . PHE A 1 86 ? -10.617 -4.641 2.268 1 97.44 86 PHE A C 1
ATOM 672 O O . PHE A 1 86 ? -11.164 -5.297 3.154 1 97.44 86 PHE A O 1
ATOM 679 N N . ASN A 1 87 ? -11.195 -4.328 1.087 1 95.56 87 ASN A N 1
ATOM 680 C CA . ASN A 1 87 ? -12.383 -5.02 0.594 1 95.56 87 ASN A CA 1
ATOM 681 C C . ASN A 1 87 ? -12.055 -5.914 -0.599 1 95.56 87 ASN A C 1
ATOM 683 O O . ASN A 1 87 ? -11.758 -5.422 -1.688 1 95.56 87 ASN A O 1
ATOM 687 N N . GLY A 1 88 ? -12.117 -7.215 -0.299 1 94.31 88 GLY A N 1
ATOM 688 C CA . GLY A 1 88 ? -11.844 -8.172 -1.358 1 94.31 88 GLY A CA 1
ATOM 689 C C . GLY A 1 88 ? -12.945 -8.25 -2.398 1 94.31 88 GLY A C 1
ATOM 690 O O . GLY A 1 88 ? -13.938 -7.52 -2.314 1 94.31 88 GLY A O 1
ATOM 691 N N . PRO A 1 89 ? -12.664 -9.047 -3.385 1 89.19 89 PRO A N 1
ATOM 692 C CA . PRO A 1 89 ? -13.727 -9.211 -4.383 1 89.19 89 PRO A CA 1
ATOM 693 C C . PRO A 1 89 ? -15.023 -9.734 -3.779 1 89.19 89 PRO A C 1
ATOM 695 O O . PRO A 1 89 ? -15 -10.5 -2.809 1 89.19 89 PRO A O 1
ATOM 698 N N . ASP A 1 90 ? -16.031 -9.094 -4.301 1 83.94 90 ASP A N 1
ATOM 699 C CA . ASP A 1 90 ? -17.328 -9.578 -3.836 1 83.94 90 ASP A CA 1
ATOM 700 C C . ASP A 1 90 ? -18.109 -10.25 -4.969 1 83.94 90 ASP A C 1
ATOM 702 O O . ASP A 1 90 ? -17.641 -10.289 -6.109 1 83.94 90 ASP A O 1
ATOM 706 N N . ASP A 1 91 ? -19.203 -10.805 -4.559 1 81 91 ASP A N 1
ATOM 707 C CA . ASP A 1 91 ? -19.984 -11.586 -5.504 1 81 91 ASP A CA 1
ATOM 708 C C . ASP A 1 91 ? -20.547 -10.703 -6.617 1 81 91 ASP A C 1
ATOM 710 O O . ASP A 1 91 ? -20.906 -11.195 -7.688 1 81 91 ASP A O 1
ATOM 714 N N . ALA A 1 92 ? -20.531 -9.445 -6.418 1 84.62 92 ALA A N 1
ATOM 715 C CA . ALA A 1 92 ? -21.062 -8.508 -7.414 1 84.62 92 ALA A CA 1
ATOM 716 C C . ALA A 1 92 ? -20 -8.156 -8.453 1 84.62 92 ALA A C 1
ATOM 718 O O . ALA A 1 92 ? -20.297 -7.461 -9.43 1 84.62 92 ALA A O 1
ATOM 719 N N . GLY A 1 93 ? -18.906 -8.609 -8.266 1 82.62 93 GLY A N 1
ATOM 720 C CA . GLY A 1 93 ? -17.828 -8.383 -9.227 1 82.62 93 GLY A CA 1
ATOM 721 C C . GLY A 1 93 ? -17.047 -7.113 -8.953 1 82.62 93 GLY A C 1
ATOM 722 O O . GLY A 1 93 ? -16.344 -6.613 -9.828 1 82.62 93 GLY A O 1
ATOM 723 N N . SER A 1 94 ? -17.297 -6.539 -7.824 1 88.56 94 SER A N 1
ATOM 724 C CA . SER A 1 94 ? -16.531 -5.34 -7.488 1 88.56 94 SER A CA 1
ATOM 725 C C . SER A 1 94 ? -15.039 -5.645 -7.383 1 88.56 94 SER A C 1
ATOM 727 O O . SER A 1 94 ? -14.648 -6.695 -6.875 1 88.56 94 SER A O 1
ATOM 729 N N . SER A 1 95 ? -14.273 -4.73 -7.961 1 92.88 95 SER A N 1
ATOM 730 C CA . SER A 1 95 ? -12.828 -4.875 -7.863 1 92.88 95 SER A CA 1
ATOM 731 C C . SER A 1 95 ? -12.359 -4.766 -6.418 1 92.88 95 SER A C 1
ATOM 733 O O . SER A 1 95 ? -12.922 -4.004 -5.633 1 92.88 95 SER A O 1
ATOM 735 N N . PRO A 1 96 ? -11.367 -5.598 -6.109 1 96.5 96 PRO A N 1
ATOM 736 C CA . PRO A 1 96 ? -10.75 -5.402 -4.797 1 96.5 96 PRO A CA 1
ATOM 737 C C . PRO A 1 96 ? -10.227 -3.982 -4.59 1 96.5 96 PRO A C 1
ATOM 739 O O . PRO A 1 96 ? -9.758 -3.35 -5.539 1 96.5 96 PRO A O 1
ATOM 742 N N . ARG A 1 97 ? -10.352 -3.502 -3.334 1 97.12 97 ARG A N 1
ATOM 743 C CA . ARG A 1 97 ? -9.93 -2.123 -3.105 1 97.12 97 ARG A CA 1
ATOM 744 C C . ARG A 1 97 ? -9.492 -1.918 -1.66 1 97.12 97 ARG A C 1
ATOM 746 O O . ARG A 1 97 ? -9.953 -2.623 -0.759 1 97.12 97 ARG A O 1
ATOM 753 N N . ILE A 1 98 ? -8.609 -1.038 -1.514 1 98 98 ILE A N 1
ATOM 754 C CA . ILE A 1 98 ? -8.211 -0.532 -0.204 1 98 98 ILE A CA 1
ATOM 755 C C . ILE A 1 98 ? -8.914 0.798 0.067 1 98 98 ILE A C 1
ATOM 757 O O . ILE A 1 98 ? -8.719 1.77 -0.668 1 98 98 ILE A O 1
ATOM 761 N N . ILE A 1 99 ? -9.688 0.797 1.121 1 96.62 99 ILE A N 1
ATOM 762 C CA . ILE A 1 99 ? -10.406 2.008 1.492 1 96.62 99 ILE A CA 1
ATOM 763 C C . ILE A 1 99 ? -9.609 2.789 2.533 1 96.62 99 ILE A C 1
ATOM 765 O O . ILE A 1 99 ? -9.055 2.203 3.469 1 96.62 99 ILE A O 1
ATOM 769 N N . ILE A 1 100 ? -9.453 4.039 2.344 1 97 100 ILE A N 1
ATOM 770 C CA . ILE A 1 100 ? -8.844 4.957 3.297 1 97 100 ILE A CA 1
ATOM 771 C C . ILE A 1 100 ? -9.914 5.844 3.924 1 97 100 ILE A C 1
ATOM 773 O O . ILE A 1 100 ? -10.391 6.793 3.297 1 97 100 ILE A O 1
ATOM 777 N N . ALA A 1 101 ? -10.289 5.523 5.16 1 93.88 101 ALA A N 1
ATOM 778 C CA . ALA A 1 101 ? -11.383 6.219 5.832 1 93.88 101 ALA A CA 1
ATOM 779 C C . ALA A 1 101 ? -10.867 7.082 6.977 1 93.88 101 ALA A C 1
ATOM 781 O O . ALA A 1 101 ? -9.875 6.734 7.625 1 93.88 101 ALA A O 1
ATOM 782 N N . GLN A 1 102 ? -11.539 8.211 7.152 1 90.44 102 GLN A N 1
ATOM 783 C CA . GLN A 1 102 ? -11.195 9.039 8.305 1 90.44 102 GLN A CA 1
ATOM 784 C C . GLN A 1 102 ? -11.703 8.422 9.602 1 90.44 102 GLN A C 1
ATOM 786 O O . GLN A 1 102 ? -12.859 8.008 9.68 1 90.44 102 GLN A O 1
ATOM 791 N N . ALA A 1 103 ? -10.727 8.242 10.523 1 81.81 103 ALA A N 1
ATOM 792 C CA . ALA A 1 103 ? -11.125 7.688 11.82 1 81.81 103 ALA A CA 1
ATOM 793 C C . ALA A 1 103 ? -11.969 8.688 12.609 1 81.81 103 ALA A C 1
ATOM 795 O O . ALA A 1 103 ? -11.734 9.898 12.539 1 81.81 103 ALA A O 1
ATOM 796 N N . GLN A 1 104 ? -13.352 8.547 12.766 1 65.81 104 GLN A N 1
ATOM 797 C CA . GLN A 1 104 ? -14.258 9.445 13.461 1 65.81 104 GLN A CA 1
ATOM 798 C C . GLN A 1 104 ? -13.734 9.773 14.859 1 65.81 104 GLN A C 1
ATOM 800 O O . GLN A 1 104 ? -13.297 8.875 15.594 1 65.81 104 GLN A O 1
ATOM 805 N N . ASN A 1 105 ? -12.875 10.766 15.148 1 49.09 105 ASN A N 1
ATOM 806 C CA . ASN A 1 105 ? -12.648 11.227 16.516 1 49.09 105 ASN A CA 1
ATOM 807 C C . ASN A 1 105 ? -13.938 11.234 17.328 1 49.09 105 ASN A C 1
ATOM 809 O O . ASN A 1 105 ? -14.93 11.836 16.922 1 49.09 105 ASN A O 1
ATOM 813 N N . SER A 1 106 ? -14.219 10.062 18 1 37.47 106 SER A N 1
ATOM 814 C CA . SER A 1 106 ? -15.031 10.398 19.172 1 37.47 106 SER A CA 1
ATOM 815 C C . SER A 1 106 ? -14.336 11.438 20.047 1 37.47 106 SER A C 1
ATOM 817 O O . SER A 1 106 ? -13.109 11.477 20.125 1 37.47 106 SER A O 1
ATOM 819 N N . MET B 1 1 ? -3.197 3.373 48.344 1 27.98 1 MET B N 1
ATOM 820 C CA . MET B 1 1 ? -2.268 3.713 47.281 1 27.98 1 MET B CA 1
ATOM 821 C C . MET B 1 1 ? -2.922 3.521 45.906 1 27.98 1 MET B C 1
ATOM 823 O O . MET B 1 1 ? -3.467 2.455 45.625 1 27.98 1 MET B O 1
ATOM 827 N N . ALA B 1 2 ? -3.365 4.664 45.156 1 29.77 2 ALA B N 1
ATOM 828 C CA . ALA B 1 2 ? -4.148 4.723 43.938 1 29.77 2 ALA B CA 1
ATOM 829 C C . ALA B 1 2 ? -3.438 3.998 42.781 1 29.77 2 ALA B C 1
ATOM 831 O O . ALA B 1 2 ? -2.223 4.129 42.625 1 29.77 2 ALA B O 1
ATOM 832 N N . LEU B 1 3 ? -3.785 2.816 42.531 1 30.48 3 LEU B N 1
ATOM 833 C CA . LEU B 1 3 ? -3.277 2.061 41.406 1 30.48 3 LEU B CA 1
ATOM 834 C C . LEU B 1 3 ? -3.217 2.934 40.156 1 30.48 3 LEU B C 1
ATOM 836 O O . LEU B 1 3 ? -4.246 3.406 39.656 1 30.48 3 LEU B O 1
ATOM 840 N N . GLN B 1 4 ? -2.215 3.867 40 1 30.92 4 GLN B N 1
ATOM 841 C CA . GLN B 1 4 ? -1.965 4.746 38.875 1 30.92 4 GLN B CA 1
ATOM 842 C C . GLN B 1 4 ? -1.911 3.955 37.562 1 30.92 4 GLN B C 1
ATOM 844 O O . GLN B 1 4 ? -1.106 3.031 37.438 1 30.92 4 GLN B O 1
ATOM 849 N N . PHE B 1 5 ? -3.018 3.582 37.031 1 34.09 5 PHE B N 1
ATOM 850 C CA . PHE B 1 5 ? -3.117 3.104 35.656 1 34.09 5 PHE B CA 1
ATOM 851 C C . PHE B 1 5 ? -2.15 3.855 34.75 1 34.09 5 PHE B C 1
ATOM 853 O O . PHE B 1 5 ? -2.322 5.055 34.531 1 34.09 5 PHE B O 1
ATOM 860 N N . HIS B 1 6 ? -0.819 3.629 34.969 1 38.19 6 HIS B N 1
ATOM 861 C CA . HIS B 1 6 ? 0.158 4.113 34 1 38.19 6 HIS B CA 1
ATOM 862 C C . HIS B 1 6 ? -0.285 3.811 32.562 1 38.19 6 HIS B C 1
ATOM 864 O O . HIS B 1 6 ? -0.299 2.65 32.156 1 38.19 6 HIS B O 1
ATOM 870 N N . GLU B 1 7 ? -1.391 4.223 32.156 1 35.97 7 GLU B N 1
ATOM 871 C CA . GLU B 1 7 ? -1.625 4.184 30.719 1 35.97 7 GLU B CA 1
ATOM 872 C C . GLU B 1 7 ? -0.397 4.66 29.953 1 35.97 7 GLU B C 1
ATOM 874 O O . GLU B 1 7 ? 0.049 5.797 30.125 1 35.97 7 GLU B O 1
ATOM 879 N N .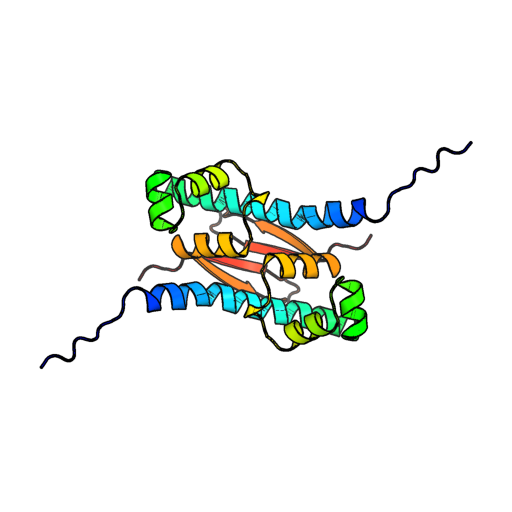 SER B 1 8 ? 0.607 3.82 29.922 1 37.16 8 SER B N 1
ATOM 880 C CA . SER B 1 8 ? 1.752 4.16 29.094 1 37.16 8 SER B CA 1
ATOM 881 C C . SER B 1 8 ? 1.306 4.773 27.766 1 37.16 8 SER B C 1
ATOM 883 O O . SER B 1 8 ? 0.524 4.172 27.031 1 37.16 8 SER B O 1
ATOM 885 N N . PRO B 1 9 ? 1.135 6.02 27.578 1 39.16 9 PRO B N 1
ATOM 886 C CA . PRO B 1 9 ? 0.676 6.801 26.422 1 39.16 9 PRO B CA 1
ATOM 887 C C . PRO B 1 9 ? 1.244 6.293 25.094 1 39.16 9 PRO B C 1
ATOM 889 O O . PRO B 1 9 ? 0.618 6.461 24.047 1 39.16 9 PRO B O 1
ATOM 892 N N . PHE B 1 10 ? 2.463 5.977 25.016 1 43.03 10 PHE B N 1
ATOM 893 C CA . PHE B 1 10 ? 3.18 5.707 23.781 1 43.03 10 PHE B CA 1
ATOM 894 C C . PHE B 1 10 ? 2.703 4.402 23.141 1 43.03 10 PHE B C 1
ATOM 896 O O . PHE B 1 10 ? 2.779 4.234 21.922 1 43.03 10 PHE B O 1
ATOM 903 N N . HIS B 1 11 ? 2.336 3.404 23.922 1 45.59 11 HIS B N 1
ATOM 904 C CA . HIS B 1 11 ? 2.154 2.055 23.391 1 45.59 11 HIS B CA 1
ATOM 905 C C . HIS B 1 11 ? 0.807 1.91 22.688 1 45.59 11 HIS B C 1
ATOM 907 O O . HIS B 1 11 ? 0.685 1.16 21.719 1 45.59 11 HIS B O 1
ATOM 913 N N . VAL B 1 12 ? -0.252 2.445 23.156 1 44.78 12 VAL B N 1
ATOM 914 C CA . VAL B 1 12 ? -1.596 2.193 22.641 1 44.78 12 VAL B CA 1
ATOM 915 C C . VAL B 1 12 ? -1.737 2.787 21.25 1 44.78 12 VAL B C 1
ATOM 917 O O . VAL B 1 12 ? -2.318 2.162 20.359 1 44.78 12 VAL B O 1
ATOM 920 N N . THR B 1 13 ? -1.261 4.031 21.109 1 47.47 13 THR B N 1
ATOM 921 C CA . THR B 1 13 ? -1.469 4.719 19.844 1 47.47 13 THR B CA 1
ATOM 922 C C . THR B 1 13 ? -0.703 4.02 18.719 1 47.47 13 THR B C 1
ATOM 924 O O . THR B 1 13 ? -1.217 3.873 17.609 1 47.47 13 THR B O 1
ATOM 927 N N . HIS B 1 14 ? 0.588 3.668 19.094 1 52.78 14 HIS B N 1
ATOM 928 C CA . HIS B 1 14 ? 1.401 2.947 18.125 1 52.78 14 HIS B CA 1
ATOM 929 C C . HIS B 1 14 ? 0.792 1.591 17.781 1 52.78 14 HIS B C 1
ATOM 931 O O . HIS B 1 14 ? 0.86 1.139 16.641 1 52.78 14 HIS B O 1
ATOM 937 N N . ASP B 1 15 ? 0.182 1.058 18.859 1 52.88 15 ASP B N 1
ATOM 938 C CA . ASP B 1 15 ? -0.311 -0.309 18.719 1 52.88 15 ASP B CA 1
ATOM 939 C C . ASP B 1 15 ? -1.515 -0.364 17.766 1 52.88 15 ASP B C 1
ATOM 941 O O . ASP B 1 15 ? -1.614 -1.263 16.938 1 52.88 15 ASP B O 1
ATOM 945 N N . GLU B 1 16 ? -2.391 0.475 18.078 1 51.31 16 GLU B N 1
ATOM 946 C CA . GLU B 1 16 ? -3.578 0.468 17.234 1 51.31 16 GLU B CA 1
ATOM 947 C C . GLU B 1 16 ? -3.244 0.908 15.812 1 51.31 16 GLU B C 1
ATOM 949 O O . GLU B 1 16 ? -3.785 0.367 14.844 1 51.31 16 GLU B O 1
ATOM 954 N N . LYS B 1 17 ? -2.238 1.953 15.789 1 54.19 17 LYS B N 1
ATOM 955 C CA . LYS B 1 17 ? -1.752 2.562 14.555 1 54.19 17 LYS B CA 1
ATOM 956 C C . LYS B 1 17 ? -1.107 1.52 13.641 1 54.19 17 LYS B C 1
ATOM 958 O O . LYS B 1 17 ? -1.366 1.495 12.438 1 54.19 17 LYS B O 1
ATOM 963 N N . THR B 1 18 ? -0.407 0.676 14.398 1 63.66 18 THR B N 1
ATOM 964 C CA . THR B 1 18 ? 0.255 -0.447 13.742 1 63.66 18 THR B CA 1
ATOM 965 C C . THR B 1 18 ? -0.752 -1.535 13.383 1 63.66 18 THR B C 1
ATOM 967 O O . THR B 1 18 ? -0.57 -2.26 12.406 1 63.66 18 THR B O 1
ATOM 970 N N . ALA B 1 19 ? -1.936 -1.288 13.828 1 72.06 19 ALA B N 1
ATOM 971 C CA . ALA B 1 19 ? -2.908 -2.369 13.688 1 72.06 19 ALA B CA 1
ATOM 972 C C . ALA B 1 19 ? -3.588 -2.322 12.32 1 72.06 19 ALA B C 1
ATOM 974 O O . ALA B 1 19 ? -3.764 -3.357 11.68 1 72.06 19 ALA B O 1
ATOM 975 N N . SER B 1 20 ? -3.803 -1.077 11.789 1 89.44 20 SER B N 1
ATOM 976 C CA . SER B 1 20 ? -4.496 -1 10.508 1 89.44 20 SER B CA 1
ATOM 977 C C . SER B 1 20 ? -3.594 -1.444 9.359 1 89.44 20 SER B C 1
ATOM 979 O O . SER B 1 20 ? -4.035 -2.16 8.461 1 89.44 20 SER B O 1
ATOM 981 N N . LYS B 1 21 ? -2.383 -1.149 9.523 1 94.69 21 LYS B N 1
ATOM 982 C CA . LYS B 1 21 ? -1.438 -1.527 8.477 1 94.69 21 LYS B CA 1
ATOM 983 C C . LYS B 1 21 ? -1.211 -3.035 8.461 1 94.69 21 LYS B C 1
ATOM 985 O O . LYS B 1 21 ? -1.184 -3.652 7.395 1 94.69 21 LYS B O 1
ATOM 990 N N . MET B 1 22 ? -1.11 -3.588 9.648 1 95.06 22 MET B N 1
ATOM 991 C CA . MET B 1 22 ? -0.891 -5.027 9.734 1 95.06 22 MET B CA 1
ATOM 992 C C . MET B 1 22 ? -2.117 -5.793 9.25 1 95.06 22 MET B C 1
ATOM 994 O O . MET B 1 22 ? -1.988 -6.82 8.578 1 95.06 22 MET B O 1
ATOM 998 N N . ALA B 1 23 ? -3.238 -5.297 9.594 1 95.81 23 ALA B N 1
ATOM 999 C CA . ALA B 1 23 ? -4.465 -5.922 9.109 1 95.81 23 ALA B CA 1
ATOM 1000 C C . ALA B 1 23 ? -4.551 -5.852 7.586 1 95.81 23 ALA B C 1
ATOM 1002 O O . ALA B 1 23 ? -4.969 -6.812 6.934 1 95.81 23 ALA B O 1
ATOM 1003 N N . LEU B 1 24 ? -4.133 -4.766 7.051 1 97.56 24 LEU B N 1
ATOM 1004 C CA . LEU B 1 24 ? -4.117 -4.609 5.602 1 97.56 24 LEU B CA 1
ATOM 1005 C C . LEU B 1 24 ? -3.174 -5.617 4.957 1 97.56 24 LEU B C 1
ATOM 1007 O O . LEU B 1 24 ? -3.531 -6.27 3.973 1 97.56 24 LEU B O 1
ATOM 1011 N N . LYS B 1 25 ? -2.041 -5.75 5.547 1 98 25 LYS B N 1
ATOM 1012 C CA . LYS B 1 25 ? -1.071 -6.707 5.02 1 98 25 LYS B CA 1
ATOM 1013 C C . LYS B 1 25 ? -1.608 -8.133 5.09 1 98 25 LYS B C 1
ATOM 1015 O O . LYS B 1 25 ? -1.402 -8.93 4.172 1 98 25 LYS B O 1
ATOM 1020 N N . MET B 1 26 ? -2.277 -8.375 6.105 1 98.06 26 MET B N 1
ATOM 1021 C CA . MET B 1 26 ? -2.869 -9.703 6.242 1 98.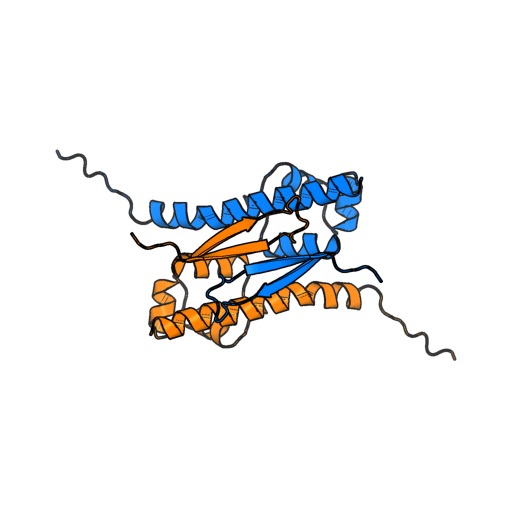06 26 MET B CA 1
ATOM 1022 C C . MET B 1 26 ? -3.906 -9.953 5.156 1 98.06 26 MET B C 1
ATOM 1024 O O . MET B 1 26 ? -3.881 -10.992 4.492 1 98.06 26 MET B O 1
ATOM 1028 N N . ASP B 1 27 ? -4.789 -9.07 4.957 1 98.06 27 ASP B N 1
ATOM 1029 C CA . ASP B 1 27 ? -5.828 -9.203 3.941 1 98.06 27 ASP B CA 1
ATOM 1030 C C . ASP B 1 27 ? -5.215 -9.32 2.547 1 98.06 27 ASP B C 1
ATOM 1032 O O . ASP B 1 27 ? -5.676 -10.125 1.729 1 98.06 27 ASP B O 1
ATOM 1036 N N . LEU B 1 28 ? -4.188 -8.539 2.303 1 98.25 28 LEU B N 1
ATOM 1037 C CA . LEU B 1 28 ? -3.518 -8.609 1.01 1 98.25 28 LEU B CA 1
ATOM 1038 C C . LEU B 1 28 ? -2.834 -9.961 0.824 1 98.25 28 LEU B C 1
ATOM 1040 O O . LEU B 1 28 ? -2.832 -10.516 -0.278 1 98.25 28 LEU B O 1
ATOM 1044 N N . SER B 1 29 ? -2.266 -10.477 1.88 1 98.62 29 SER B N 1
ATOM 1045 C CA . SER B 1 29 ? -1.628 -11.789 1.782 1 98.62 29 SER B CA 1
ATOM 1046 C C . SER B 1 29 ? -2.639 -12.867 1.423 1 98.62 29 SER B C 1
ATOM 1048 O O . SER B 1 29 ? -2.354 -13.75 0.607 1 98.62 29 SER B O 1
ATOM 1050 N N . ILE B 1 30 ? -3.787 -12.773 1.997 1 98.19 30 ILE B N 1
ATOM 1051 C CA . ILE B 1 30 ? -4.855 -13.727 1.711 1 98.19 30 ILE B CA 1
ATOM 1052 C C . ILE B 1 30 ? -5.301 -13.578 0.259 1 98.19 30 ILE B C 1
ATOM 1054 O O . ILE B 1 30 ? -5.453 -14.57 -0.455 1 98.19 30 ILE B O 1
ATOM 1058 N N . PHE B 1 31 ? -5.445 -12.375 -0.159 1 98.25 31 PHE B N 1
ATOM 1059 C CA . PHE B 1 31 ? -5.883 -12.109 -1.524 1 98.25 31 PHE B CA 1
ATOM 1060 C C . PHE B 1 31 ? -4.863 -12.633 -2.529 1 98.25 31 PHE B C 1
ATOM 1062 O O . PHE B 1 31 ? -5.223 -13.32 -3.486 1 98.25 31 PHE B O 1
ATOM 1069 N N . ILE B 1 32 ? -3.598 -12.344 -2.334 1 98.25 32 ILE B N 1
ATOM 1070 C CA . ILE B 1 32 ? -2.535 -12.781 -3.232 1 98.25 32 ILE B CA 1
ATOM 1071 C C . ILE B 1 32 ? -2.479 -14.305 -3.262 1 98.25 32 ILE B C 1
ATOM 1073 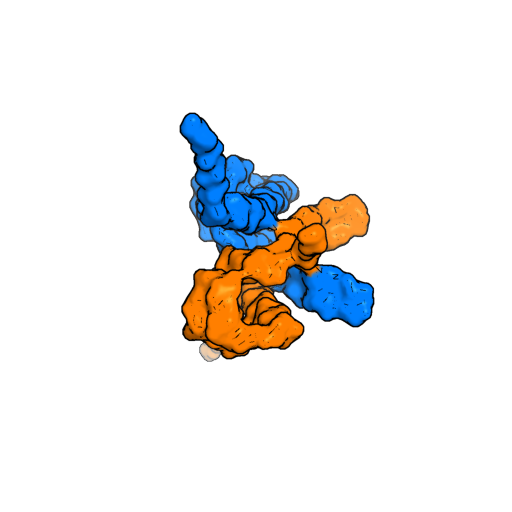O O . ILE B 1 32 ? -2.406 -14.906 -4.336 1 98.25 32 ILE B O 1
ATOM 1077 N N . THR B 1 33 ? -2.553 -14.922 -2.072 1 98.5 33 THR B N 1
ATOM 1078 C CA . THR B 1 33 ? -2.498 -16.375 -1.984 1 98.5 33 THR B CA 1
ATOM 1079 C C . THR B 1 33 ? -3.707 -17.016 -2.672 1 98.5 33 THR B C 1
ATOM 1081 O O . THR B 1 33 ? -3.578 -18.016 -3.359 1 98.5 33 THR B O 1
ATOM 1084 N N . ASP B 1 34 ? -4.883 -16.406 -2.541 1 97.44 34 ASP B N 1
ATOM 1085 C CA . ASP B 1 34 ? -6.09 -16.891 -3.211 1 97.44 34 ASP B CA 1
ATOM 1086 C C . ASP B 1 34 ? -5.945 -16.797 -4.73 1 97.44 34 ASP B C 1
ATOM 1088 O O . ASP B 1 34 ? -6.395 -17.688 -5.457 1 97.44 34 ASP B O 1
ATOM 1092 N N . CYS B 1 35 ? -5.383 -15.734 -5.164 1 96.88 35 CYS B N 1
ATOM 1093 C CA . CYS B 1 35 ? -5.141 -15.578 -6.594 1 96.88 35 CYS B CA 1
ATOM 1094 C C . CYS B 1 35 ? -4.23 -16.688 -7.117 1 96.88 35 CYS B C 1
ATOM 1096 O O . CYS B 1 35 ? -4.504 -17.281 -8.164 1 96.88 35 CYS B O 1
ATOM 1098 N N . ILE B 1 36 ? -3.225 -16.953 -6.41 1 98 36 ILE B N 1
ATOM 1099 C CA . ILE B 1 36 ? -2.273 -18 -6.785 1 98 36 ILE B CA 1
ATOM 1100 C C . ILE B 1 36 ? -2.992 -19.344 -6.875 1 98 36 ILE B C 1
ATOM 1102 O O . ILE B 1 36 ? -2.82 -20.078 -7.852 1 98 36 ILE B O 1
ATOM 1106 N N . LYS B 1 37 ? -3.793 -19.656 -5.91 1 97.56 37 LYS B N 1
ATOM 1107 C CA . LYS B 1 37 ? -4.547 -20.906 -5.871 1 97.56 37 LYS B CA 1
ATOM 1108 C C . LYS B 1 37 ? -5.527 -20.984 -7.039 1 97.56 37 LYS B C 1
ATOM 1110 O O . LYS B 1 37 ? -5.652 -22.031 -7.676 1 97.56 37 LYS B O 1
ATOM 1115 N N . LYS B 1 38 ? -6.168 -19.906 -7.305 1 95.88 38 LYS B N 1
ATOM 1116 C CA . LYS B 1 38 ? -7.152 -19.875 -8.383 1 95.88 38 LYS B CA 1
ATOM 1117 C C . LYS B 1 38 ? -6.484 -20.094 -9.742 1 95.88 38 LYS B C 1
ATOM 1119 O O . LYS B 1 38 ? -7.102 -20.625 -10.664 1 95.88 38 LYS B O 1
ATOM 1124 N N . MET B 1 39 ? -5.273 -19.703 -9.836 1 96.06 39 MET B N 1
ATOM 1125 C CA . MET B 1 39 ? -4.508 -19.875 -11.062 1 96.06 39 MET B CA 1
ATOM 1126 C C . MET B 1 39 ? -3.961 -21.297 -11.172 1 96.06 39 MET B C 1
ATOM 1128 O O . MET B 1 39 ? -3.354 -21.672 -12.18 1 96.06 39 MET B O 1
ATOM 1132 N N . GLY B 1 40 ? -4.082 -22.031 -10.117 1 97.38 40 GLY B N 1
ATOM 1133 C CA . GLY B 1 40 ? -3.662 -23.422 -10.109 1 97.38 40 GLY B CA 1
ATOM 1134 C C . GLY B 1 40 ? -2.164 -23.594 -9.93 1 97.38 40 GLY B C 1
ATOM 1135 O O . GLY B 1 40 ? -1.601 -24.625 -10.32 1 97.38 40 GLY B O 1
ATOM 1136 N N . LEU B 1 41 ? -1.507 -22.703 -9.367 1 97.75 41 LEU B N 1
ATOM 1137 C CA . LEU B 1 41 ? -0.054 -22.75 -9.242 1 97.75 41 LEU B CA 1
ATOM 1138 C C . LEU B 1 41 ? 0.358 -23.406 -7.926 1 97.75 41 LEU B C 1
ATOM 1140 O O . LEU B 1 41 ? -0.231 -23.125 -6.879 1 97.75 41 LEU B O 1
ATOM 1144 N N . LYS B 1 42 ? 1.364 -24.234 -8.047 1 98.12 42 LYS B N 1
ATOM 1145 C CA . LYS B 1 42 ? 2.084 -24.656 -6.844 1 98.12 42 LYS B CA 1
ATOM 1146 C C . LYS B 1 42 ? 2.959 -23.531 -6.309 1 98.12 42 LYS B C 1
ATOM 1148 O O . LYS B 1 42 ? 3.242 -22.562 -7.02 1 98.12 42 LYS B O 1
ATOM 1153 N N . GLN B 1 43 ? 3.326 -23.672 -5.043 1 97.69 43 GLN B N 1
ATOM 1154 C CA . GLN B 1 43 ? 4.121 -22.609 -4.438 1 97.69 43 GLN B CA 1
ATOM 1155 C C . GLN B 1 43 ? 5.426 -22.391 -5.203 1 97.69 43 GLN B C 1
ATOM 1157 O O . GLN B 1 43 ? 5.914 -21.266 -5.305 1 97.69 43 GLN B O 1
ATOM 1162 N N . SER B 1 44 ? 5.969 -23.516 -5.77 1 98.31 44 SER B N 1
ATOM 1163 C CA . SER B 1 44 ? 7.195 -23.406 -6.551 1 98.31 44 SER B CA 1
ATOM 1164 C C . SER B 1 44 ? 6.957 -22.625 -7.844 1 98.31 44 SER B C 1
ATOM 1166 O O . SER B 1 44 ? 7.785 -21.812 -8.25 1 98.31 44 SER B O 1
ATOM 1168 N N . GLU B 1 45 ? 5.875 -22.859 -8.484 1 98.5 45 GLU B N 1
ATOM 1169 C CA . GLU B 1 45 ? 5.508 -22.156 -9.703 1 98.5 45 GLU B CA 1
ATOM 1170 C C . GLU B 1 45 ? 5.195 -20.688 -9.406 1 98.5 45 GLU B C 1
ATOM 1172 O O . GLU B 1 45 ? 5.566 -19.797 -10.18 1 98.5 45 GLU B O 1
ATOM 1177 N N . ALA B 1 46 ? 4.512 -20.531 -8.328 1 98.69 46 ALA B N 1
ATOM 1178 C CA . ALA B 1 46 ? 4.23 -19.172 -7.891 1 98.69 46 ALA B CA 1
ATOM 1179 C C . ALA B 1 46 ? 5.523 -18.391 -7.641 1 98.69 46 ALA B C 1
ATOM 1181 O O . ALA B 1 46 ? 5.637 -17.234 -8.016 1 98.69 46 ALA B O 1
ATOM 1182 N N . ALA B 1 47 ? 6.445 -19.031 -6.996 1 98.75 47 ALA B N 1
ATOM 1183 C CA . ALA B 1 47 ? 7.738 -18.406 -6.715 1 98.75 47 ALA B CA 1
ATOM 1184 C C . ALA B 1 47 ? 8.406 -17.922 -8 1 98.75 47 ALA B C 1
ATOM 1186 O O . ALA B 1 47 ? 8.914 -16.812 -8.062 1 98.75 47 ALA B O 1
ATOM 1187 N N . THR B 1 48 ? 8.344 -18.703 -9.016 1 98.25 48 THR B N 1
ATOM 1188 C CA . THR B 1 48 ? 8.898 -18.344 -10.32 1 98.25 48 THR B CA 1
ATOM 1189 C C . THR B 1 48 ? 8.141 -17.172 -10.938 1 98.25 48 THR B C 1
ATOM 1191 O O . THR B 1 48 ? 8.742 -16.203 -11.383 1 98.25 48 THR B O 1
ATOM 1194 N N . ARG B 1 49 ? 6.824 -17.219 -10.898 1 97.31 49 ARG B N 1
ATOM 1195 C CA . ARG B 1 49 ? 5.984 -16.172 -11.477 1 97.31 49 ARG B CA 1
ATOM 1196 C C . ARG B 1 49 ? 6.203 -14.836 -10.766 1 97.31 49 ARG B C 1
ATOM 1198 O O . ARG B 1 49 ? 6.227 -13.781 -11.414 1 97.31 49 ARG B O 1
ATOM 1205 N N . LEU B 1 50 ? 6.367 -14.938 -9.469 1 97.75 50 LEU B N 1
ATOM 1206 C CA . LEU B 1 50 ? 6.48 -13.734 -8.664 1 97.75 50 LEU B CA 1
ATOM 1207 C C . LEU B 1 50 ? 7.934 -13.281 -8.555 1 97.75 50 LEU B C 1
ATOM 1209 O O . LEU B 1 50 ? 8.211 -12.203 -8.023 1 97.75 50 LEU B O 1
ATOM 1213 N N . ASN B 1 51 ? 8.82 -14.016 -9 1 97.56 51 ASN B N 1
ATOM 1214 C CA . ASN B 1 51 ? 10.25 -13.742 -8.922 1 97.56 51 ASN B CA 1
ATOM 1215 C C . ASN B 1 51 ? 10.719 -13.609 -7.48 1 97.56 51 ASN B C 1
ATOM 1217 O O . ASN B 1 51 ? 11.359 -12.617 -7.121 1 97.56 51 ASN B O 1
ATOM 1221 N N . VAL B 1 52 ? 10.312 -14.586 -6.719 1 98.38 52 VAL B N 1
ATOM 1222 C CA . VAL B 1 52 ? 10.742 -14.734 -5.332 1 98.38 52 VAL B CA 1
ATOM 1223 C C . VAL B 1 52 ? 11.078 -16.203 -5.047 1 98.38 52 VAL B C 1
ATOM 1225 O O . VAL B 1 52 ? 10.961 -17.047 -5.926 1 98.38 52 VAL B O 1
ATOM 1228 N N . THR B 1 53 ? 11.523 -16.484 -3.863 1 98.5 53 THR B N 1
ATOM 1229 C CA . THR B 1 53 ? 11.805 -17.859 -3.484 1 98.5 53 THR B CA 1
ATOM 1230 C C . THR B 1 53 ? 10.531 -18.578 -3.068 1 98.5 53 THR B C 1
ATOM 1232 O O . THR B 1 53 ? 9.547 -17.938 -2.688 1 98.5 53 THR B O 1
ATOM 1235 N N . GLN B 1 54 ? 10.578 -19.875 -3.18 1 98.62 54 GLN B N 1
ATOM 1236 C CA . GLN B 1 54 ? 9.469 -20.688 -2.693 1 98.62 54 GLN B CA 1
ATOM 1237 C C . GLN B 1 54 ? 9.219 -20.438 -1.208 1 98.62 54 GLN B C 1
ATOM 1239 O O . GLN B 1 54 ? 8.07 -20.438 -0.758 1 98.62 54 GLN B O 1
ATOM 1244 N N . SER B 1 55 ? 10.258 -20.219 -0.459 1 98.69 55 SER B N 1
ATOM 1245 C CA . SER B 1 55 ? 10.102 -19.938 0.964 1 98.69 55 SER B CA 1
ATOM 1246 C C . SER B 1 55 ? 9.305 -18.656 1.186 1 98.69 55 SER B C 1
ATOM 1248 O O . SER B 1 55 ? 8.461 -18.594 2.082 1 98.69 55 SER B O 1
ATOM 1250 N N . ARG B 1 56 ? 9.57 -17.719 0.4 1 98.69 56 ARG B N 1
ATOM 1251 C CA . ARG B 1 56 ? 8.859 -16.453 0.499 1 98.69 56 ARG B CA 1
ATOM 1252 C C . ARG B 1 56 ? 7.371 -16.641 0.234 1 98.69 56 ARG B C 1
ATOM 1254 O O . ARG B 1 56 ? 6.535 -16.062 0.93 1 98.69 56 ARG B O 1
ATOM 1261 N N . VAL B 1 57 ? 7.078 -17.391 -0.731 1 98.81 57 VAL B N 1
ATOM 1262 C CA . VAL B 1 57 ? 5.684 -17.688 -1.042 1 98.81 57 VAL B CA 1
ATOM 1263 C C . VAL B 1 57 ? 5.039 -18.438 0.124 1 98.81 57 VAL B C 1
ATOM 1265 O O . VAL B 1 57 ? 3.912 -18.125 0.519 1 98.81 57 VAL B O 1
ATOM 1268 N N . SER B 1 58 ? 5.773 -19.344 0.583 1 98.62 58 SER B N 1
ATOM 1269 C CA . SER B 1 58 ? 5.281 -20.094 1.729 1 98.62 58 SER B CA 1
ATOM 1270 C C . SER B 1 58 ? 5.008 -19.172 2.918 1 98.62 58 SER B C 1
ATOM 1272 O O . SER B 1 58 ? 3.982 -19.312 3.588 1 98.62 58 SER B O 1
ATOM 1274 N N . GLU B 1 59 ? 5.941 -18.312 3.223 1 98.75 59 GLU B N 1
ATOM 1275 C CA . GLU B 1 59 ? 5.773 -17.344 4.312 1 98.75 59 GLU B CA 1
ATOM 1276 C C . GLU B 1 59 ? 4.535 -16.484 4.098 1 98.75 59 GLU B C 1
ATOM 1278 O O . GLU B 1 59 ? 3.793 -16.203 5.043 1 98.75 59 GLU B O 1
ATOM 1283 N N . LEU B 1 60 ? 4.289 -16.062 2.924 1 98.75 60 LEU B N 1
ATOM 1284 C CA . LEU B 1 60 ? 3.104 -15.289 2.58 1 98.75 60 LEU B CA 1
ATOM 1285 C C . LEU B 1 60 ? 1.835 -16.094 2.836 1 98.75 60 LEU B C 1
ATOM 1287 O O . LEU B 1 60 ? 0.904 -15.609 3.484 1 98.75 60 LEU B O 1
ATOM 1291 N N . ALA B 1 61 ? 1.84 -17.281 2.354 1 98.31 61 ALA B N 1
ATOM 1292 C CA . ALA B 1 61 ? 0.684 -18.172 2.471 1 98.31 61 ALA B CA 1
ATOM 1293 C C . ALA B 1 61 ? 0.396 -18.516 3.932 1 98.31 61 ALA B C 1
ATOM 1295 O O . ALA B 1 61 ? -0.757 -18.734 4.309 1 98.31 61 ALA B O 1
ATOM 1296 N N . ASN B 1 62 ? 1.429 -18.453 4.715 1 98.12 62 ASN B N 1
ATOM 1297 C CA . ASN B 1 62 ? 1.286 -18.812 6.125 1 98.12 62 ASN B CA 1
ATOM 1298 C C . ASN B 1 62 ? 1.064 -17.562 6.992 1 98.12 62 ASN B C 1
ATOM 1300 O O . ASN B 1 62 ? 1.132 -17.641 8.219 1 98.12 62 ASN B O 1
ATOM 1304 N N . GLY B 1 63 ? 0.899 -16.453 6.434 1 97.88 63 GLY B N 1
ATOM 1305 C CA . GLY B 1 63 ? 0.497 -15.258 7.145 1 97.88 63 GLY B CA 1
ATOM 1306 C C . GLY B 1 63 ? 1.64 -14.594 7.8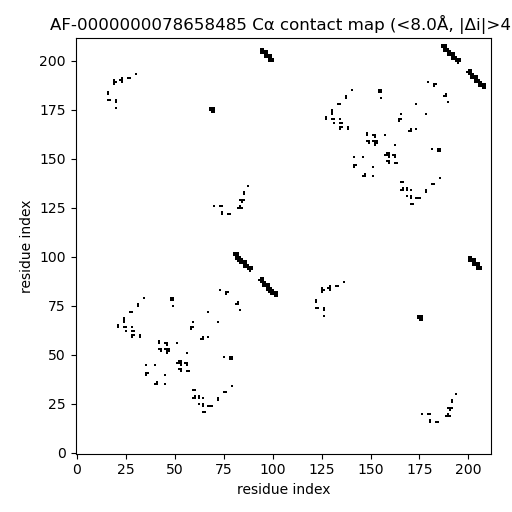91 1 97.88 63 GLY B C 1
ATOM 1307 O O . GLY B 1 63 ? 1.419 -13.898 8.883 1 97.88 63 GLY B O 1
ATOM 1308 N N . LYS B 1 64 ? 2.885 -14.797 7.574 1 98.25 64 LYS B N 1
ATOM 1309 C CA . LYS B 1 64 ? 4.016 -14.109 8.195 1 98.25 64 LYS B CA 1
ATOM 1310 C C . LYS B 1 64 ? 4.164 -12.688 7.641 1 98.25 64 LYS B C 1
ATOM 1312 O O . LYS B 1 64 ? 5.219 -12.328 7.113 1 98.25 64 LYS B O 1
ATOM 1317 N N . ILE B 1 65 ? 3.227 -11.914 7.836 1 97.75 65 ILE B N 1
ATOM 1318 C CA . ILE B 1 65 ? 3.07 -10.641 7.145 1 97.75 65 ILE B CA 1
ATOM 1319 C C . ILE B 1 65 ? 4.117 -9.648 7.645 1 97.75 65 ILE B C 1
ATOM 1321 O O . ILE B 1 65 ? 4.418 -8.656 6.973 1 97.75 65 ILE B O 1
ATOM 1325 N N . GLU B 1 66 ? 4.699 -9.828 8.883 1 97.25 66 GLU B N 1
ATOM 1326 C CA . GLU B 1 66 ? 5.758 -8.961 9.398 1 97.25 66 GLU B CA 1
ATOM 1327 C C . GLU B 1 66 ? 6.973 -8.969 8.477 1 97.25 66 GLU B C 1
ATOM 1329 O O . GLU B 1 66 ? 7.785 -8.039 8.508 1 97.25 66 GLU B O 1
ATOM 1334 N N . LYS B 1 67 ? 7.047 -9.938 7.656 1 98.12 67 LYS B N 1
ATOM 1335 C CA . LYS B 1 67 ? 8.203 -10.094 6.773 1 98.12 67 LYS B CA 1
ATOM 1336 C C . LYS B 1 67 ? 7.969 -9.383 5.441 1 98.12 67 LYS B C 1
ATOM 1338 O O . LYS B 1 67 ? 8.859 -9.352 4.59 1 98.12 67 LYS B O 1
ATOM 1343 N N . PHE B 1 68 ? 6.828 -8.828 5.234 1 98.5 68 PHE B N 1
ATOM 1344 C CA . PHE B 1 68 ? 6.48 -8.25 3.941 1 98.5 68 PHE B CA 1
ATOM 1345 C C . PHE B 1 68 ? 6.176 -6.762 4.074 1 98.5 68 PHE B C 1
ATOM 1347 O O . PHE B 1 68 ? 5.547 -6.336 5.043 1 98.5 68 PHE B O 1
ATOM 1354 N N . THR B 1 69 ? 6.672 -6.016 3.041 1 98.06 69 THR B N 1
ATOM 1355 C CA . THR B 1 69 ? 6.258 -4.621 2.916 1 98.06 69 THR B CA 1
ATOM 1356 C C . THR B 1 69 ? 5.074 -4.496 1.961 1 98.06 69 THR B C 1
ATOM 1358 O O . THR B 1 69 ? 4.828 -5.387 1.146 1 98.06 69 THR B O 1
ATOM 1361 N N . LEU B 1 70 ? 4.434 -3.422 2.088 1 98.25 70 LEU B N 1
ATOM 1362 C CA . LEU B 1 70 ? 3.369 -3.152 1.127 1 98.25 70 LEU B CA 1
ATOM 1363 C C . LEU B 1 70 ? 3.938 -2.979 -0.278 1 98.25 70 LEU B C 1
ATOM 1365 O O . LEU B 1 70 ? 3.295 -3.352 -1.262 1 98.25 70 LEU B O 1
ATOM 1369 N N . ASP B 1 71 ? 5.129 -2.445 -0.431 1 98.06 71 ASP B N 1
ATOM 1370 C CA . ASP B 1 71 ? 5.785 -2.359 -1.733 1 98.06 71 ASP B CA 1
ATOM 1371 C C . ASP B 1 71 ? 5.938 -3.74 -2.363 1 98.06 71 ASP B C 1
ATOM 1373 O O . ASP B 1 71 ? 5.609 -3.936 -3.535 1 98.06 71 ASP B O 1
ATOM 1377 N N . ALA B 1 72 ? 6.391 -4.656 -1.609 1 97.75 72 ALA B N 1
ATOM 1378 C CA . ALA B 1 72 ? 6.582 -6.016 -2.113 1 97.75 72 ALA B CA 1
ATOM 1379 C C . ALA B 1 72 ? 5.254 -6.641 -2.521 1 97.75 72 ALA B C 1
ATOM 1381 O O . ALA B 1 72 ? 5.172 -7.336 -3.539 1 97.75 72 ALA B O 1
ATOM 1382 N N . MET B 1 73 ? 4.277 -6.383 -1.717 1 98.12 73 MET B N 1
ATOM 1383 C CA . MET B 1 73 ? 2.971 -6.965 -2.01 1 98.12 73 MET B CA 1
ATOM 1384 C C . MET B 1 73 ? 2.377 -6.359 -3.277 1 98.12 73 MET B C 1
ATOM 1386 O O . MET B 1 73 ? 1.755 -7.062 -4.074 1 98.12 73 MET B O 1
ATOM 1390 N N . MET B 1 74 ? 2.633 -5.078 -3.469 1 97.88 74 MET B N 1
ATOM 1391 C CA . MET B 1 74 ? 2.217 -4.449 -4.719 1 97.88 74 MET B CA 1
ATOM 1392 C C . MET B 1 74 ? 2.979 -5.039 -5.902 1 97.88 74 MET B C 1
ATOM 1394 O O . MET B 1 74 ? 2.404 -5.25 -6.973 1 97.88 74 MET B O 1
ATOM 1398 N N . ASP B 1 75 ? 4.223 -5.324 -5.707 1 96.94 75 ASP B N 1
ATOM 1399 C CA . ASP B 1 75 ? 5.008 -5.961 -6.762 1 96.94 75 ASP B CA 1
ATOM 1400 C C . ASP B 1 75 ? 4.441 -7.336 -7.109 1 96.94 75 ASP B C 1
ATOM 1402 O O . ASP B 1 75 ? 4.375 -7.703 -8.289 1 96.94 75 ASP B O 1
ATOM 1406 N N . MET B 1 76 ? 4.078 -8.055 -6.125 1 97.31 76 MET B N 1
ATOM 1407 C CA . MET B 1 76 ? 3.502 -9.383 -6.348 1 97.31 76 MET B CA 1
ATOM 1408 C C . MET B 1 76 ? 2.193 -9.281 -7.125 1 97.31 76 MET B C 1
ATOM 1410 O O . MET B 1 76 ? 1.955 -10.055 -8.055 1 97.31 76 MET B O 1
ATOM 1414 N N . LEU B 1 77 ? 1.376 -8.344 -6.766 1 96.62 77 LEU B N 1
ATOM 1415 C CA . LEU B 1 77 ? 0.118 -8.125 -7.473 1 96.62 77 LEU B CA 1
ATOM 1416 C C . LEU B 1 77 ? 0.368 -7.805 -8.945 1 96.62 77 LEU B C 1
ATOM 1418 O O . LEU B 1 77 ? -0.33 -8.32 -9.82 1 96.62 77 LEU B O 1
ATOM 1422 N N . ASP B 1 78 ? 1.317 -6.969 -9.156 1 95.25 78 ASP B N 1
ATOM 1423 C CA . ASP B 1 78 ? 1.668 -6.609 -10.523 1 95.25 78 ASP B CA 1
ATOM 1424 C C . ASP B 1 78 ? 2.045 -7.848 -11.336 1 95.25 78 ASP B C 1
ATOM 1426 O O . ASP B 1 78 ? 1.594 -8.008 -12.469 1 95.25 78 ASP B O 1
ATOM 1430 N N . LYS B 1 79 ? 2.795 -8.703 -10.773 1 95.44 79 LYS B N 1
ATOM 1431 C CA . LYS B 1 79 ? 3.258 -9.906 -11.453 1 95.44 79 LYS B CA 1
ATOM 1432 C C . LYS B 1 79 ? 2.115 -10.898 -11.656 1 95.44 79 LYS B C 1
ATOM 1434 O O . LYS B 1 79 ? 2.211 -11.797 -12.492 1 95.44 79 LYS B O 1
ATOM 1439 N N . LEU B 1 80 ? 1.083 -10.758 -10.93 1 95.38 80 LEU B N 1
ATOM 1440 C CA . LEU B 1 80 ? -0.093 -11.609 -11.078 1 95.38 80 LEU B CA 1
ATOM 1441 C C . LEU B 1 80 ? -1.089 -10.992 -12.055 1 95.38 80 LEU B C 1
ATOM 1443 O O . LEU B 1 80 ? -2.174 -11.539 -12.266 1 95.38 80 LEU B O 1
ATOM 1447 N N . GLY B 1 81 ? -0.764 -9.781 -12.562 1 93.5 81 GLY B N 1
ATOM 1448 C CA . GLY B 1 81 ? -1.574 -9.188 -13.617 1 93.5 81 GLY B CA 1
ATOM 1449 C C . GLY B 1 81 ? -2.527 -8.125 -13.102 1 93.5 81 GLY B C 1
ATOM 1450 O O . GLY B 1 81 ? -3.521 -7.805 -13.75 1 93.5 81 GLY B O 1
ATOM 1451 N N . PHE B 1 82 ? -2.24 -7.602 -11.953 1 94.5 82 PHE B N 1
ATOM 1452 C CA . PHE B 1 82 ? -3.08 -6.539 -11.422 1 94.5 82 PHE B CA 1
ATOM 1453 C C . PHE B 1 82 ? -2.396 -5.184 -11.562 1 94.5 82 PHE B C 1
ATOM 1455 O O . PHE B 1 82 ? -1.169 -5.105 -11.633 1 94.5 82 PHE B O 1
ATOM 1462 N N . ARG B 1 83 ? -3.223 -4.156 -11.539 1 93.94 83 ARG B N 1
ATOM 1463 C CA . ARG B 1 83 ? -2.773 -2.77 -11.516 1 93.94 83 ARG B CA 1
ATOM 1464 C C . ARG B 1 83 ? -3.508 -1.976 -10.438 1 93.94 83 ARG B C 1
ATOM 1466 O O . ARG B 1 83 ? -4.715 -2.143 -10.25 1 93.94 83 ARG B O 1
ATOM 1473 N N . THR B 1 84 ? -2.689 -1.229 -9.844 1 95.81 84 THR B N 1
ATOM 1474 C CA . THR B 1 84 ? -3.279 -0.432 -8.773 1 95.81 84 THR B CA 1
ATOM 1475 C C . THR B 1 84 ? -3.418 1.027 -9.195 1 95.81 84 THR B C 1
ATOM 1477 O O . THR B 1 84 ? -2.574 1.548 -9.93 1 95.81 84 THR B O 1
ATOM 1480 N N . SER B 1 85 ? -4.453 1.658 -8.758 1 95.44 85 SER B N 1
ATOM 1481 C CA . SER B 1 85 ? -4.688 3.084 -8.961 1 95.44 85 SER B CA 1
ATOM 1482 C C . SER B 1 85 ? -5.352 3.719 -7.746 1 95.44 85 SER B C 1
ATOM 1484 O O . SER B 1 85 ? -5.961 3.023 -6.93 1 95.44 85 SER B O 1
ATOM 1486 N N . PHE B 1 86 ? -5.121 5.008 -7.707 1 97.31 86 PHE B N 1
ATOM 1487 C CA . PHE B 1 86 ? -5.672 5.758 -6.586 1 97.31 86 PHE B CA 1
ATOM 1488 C C . PHE B 1 86 ? -6.816 6.652 -7.039 1 97.31 86 PHE B C 1
ATOM 1490 O O . PHE B 1 86 ? -6.695 7.359 -8.047 1 97.31 86 PHE B O 1
ATOM 1497 N N . ASN B 1 87 ? -7.969 6.543 -6.336 1 95.5 87 ASN B N 1
ATOM 1498 C CA . ASN B 1 87 ? -9.078 7.484 -6.469 1 95.5 87 ASN B CA 1
ATOM 1499 C C . ASN B 1 87 ? -9.227 8.359 -5.227 1 95.5 87 ASN B C 1
ATOM 1501 O O . ASN B 1 87 ? -9.633 7.875 -4.172 1 95.5 87 ASN B O 1
ATOM 1505 N N . GLY B 1 88 ? -8.867 9.625 -5.449 1 94.31 88 GLY B N 1
ATOM 1506 C CA . GLY B 1 88 ? -8.969 10.562 -4.344 1 94.31 88 GLY B CA 1
ATOM 1507 C C . GLY B 1 88 ? -10.406 10.914 -3.994 1 94.31 88 GLY B C 1
ATOM 1508 O O . GLY B 1 88 ? -11.344 10.398 -4.605 1 94.31 88 GLY B O 1
ATOM 1509 N N . PRO B 1 89 ? -10.492 11.695 -2.957 1 89.25 89 PRO B N 1
ATOM 1510 C CA . PRO B 1 89 ? -11.852 12.125 -2.621 1 89.25 89 PRO B CA 1
ATOM 1511 C C . PRO B 1 89 ? -12.539 12.867 -3.768 1 89.25 89 PRO B C 1
ATOM 1513 O O . PRO B 1 89 ? -11.867 13.555 -4.551 1 89.25 89 PRO B O 1
ATOM 1516 N N . ASP B 1 90 ? -13.781 12.461 -3.854 1 83.81 90 ASP B N 1
ATOM 1517 C CA . ASP B 1 90 ? -14.531 13.172 -4.879 1 83.81 90 ASP B CA 1
ATOM 1518 C C . ASP B 1 90 ? -15.625 14.039 -4.258 1 83.81 90 ASP B C 1
ATOM 1520 O O . ASP B 1 90 ? -15.805 14.039 -3.037 1 83.81 90 ASP B O 1
ATOM 1524 N N . ASP B 1 91 ? -16.219 14.773 -5.148 1 80.69 91 ASP B N 1
ATOM 1525 C CA . ASP B 1 91 ? -17.203 15.75 -4.688 1 80.69 91 ASP B CA 1
ATOM 1526 C C . ASP B 1 91 ? -18.422 15.055 -4.07 1 80.69 91 ASP B C 1
ATOM 1528 O O . ASP B 1 91 ? -19.172 15.672 -3.307 1 80.69 91 ASP B O 1
ATOM 1532 N N . ALA B 1 92 ? -18.578 13.812 -4.289 1 84.5 92 ALA B N 1
ATOM 1533 C CA . ALA B 1 92 ? -19.719 13.07 -3.764 1 84.5 92 ALA B CA 1
ATOM 1534 C C . ALA B 1 92 ? -19.438 12.562 -2.352 1 84.5 92 ALA B C 1
ATOM 1536 O O . ALA B 1 92 ? -20.312 11.992 -1.702 1 84.5 92 ALA B O 1
ATOM 1537 N N . GLY B 1 93 ? -18.312 12.773 -1.938 1 82 93 GLY B N 1
ATOM 1538 C CA . GLY B 1 93 ? -17.969 12.383 -0.583 1 82 93 GLY B CA 1
ATOM 1539 C C . GLY B 1 93 ? -17.422 10.969 -0.491 1 82 93 GLY B C 1
ATOM 1540 O O . GLY B 1 93 ? -17.375 10.383 0.594 1 82 93 GLY B O 1
ATOM 1541 N N . SER B 1 94 ? -17.156 10.398 -1.614 1 88.62 94 SER B N 1
ATOM 1542 C CA . SER B 1 94 ? -16.578 9.062 -1.586 1 88.62 94 SER B CA 1
ATOM 1543 C C . SER B 1 94 ? -15.219 9.055 -0.906 1 88.62 94 SER B C 1
ATOM 1545 O O . SER B 1 94 ? -14.422 9.984 -1.094 1 88.62 94 SER B O 1
ATOM 1547 N N . SER B 1 95 ? -15.055 8.031 -0.069 1 92.94 95 SER B N 1
ATOM 1548 C CA . SER B 1 95 ? -13.758 7.887 0.587 1 92.94 95 SER B CA 1
ATOM 1549 C C . SER B 1 95 ? -12.656 7.602 -0.425 1 92.94 95 SER B C 1
ATOM 1551 O O . SER B 1 95 ? -12.883 6.922 -1.427 1 92.94 95 SER B O 1
ATOM 1553 N N . PRO B 1 96 ? -11.5 8.219 -0.148 1 96.5 96 PRO B N 1
ATOM 1554 C CA . PRO B 1 96 ? -10.359 7.832 -0.975 1 96.5 96 PRO B CA 1
ATOM 1555 C C . PRO B 1 96 ? -10.109 6.328 -0.965 1 96.5 96 PRO B C 1
ATOM 1557 O O . PRO B 1 96 ? -10.32 5.668 0.055 1 96.5 96 PRO B O 1
ATOM 1560 N N . ARG B 1 97 ? -9.672 5.801 -2.117 1 97.12 97 ARG B N 1
ATOM 1561 C CA . ARG B 1 97 ? -9.484 4.355 -2.18 1 97.12 97 ARG B CA 1
ATOM 1562 C C . ARG B 1 97 ? -8.43 3.986 -3.215 1 97.12 97 ARG B C 1
ATOM 1564 O O . ARG B 1 97 ? -8.219 4.715 -4.184 1 97.12 97 ARG B O 1
ATOM 1571 N N . ILE B 1 98 ? -7.781 2.939 -2.957 1 98 98 ILE B N 1
ATOM 1572 C CA . ILE B 1 98 ? -6.891 2.295 -3.914 1 98 98 ILE B CA 1
ATOM 1573 C C .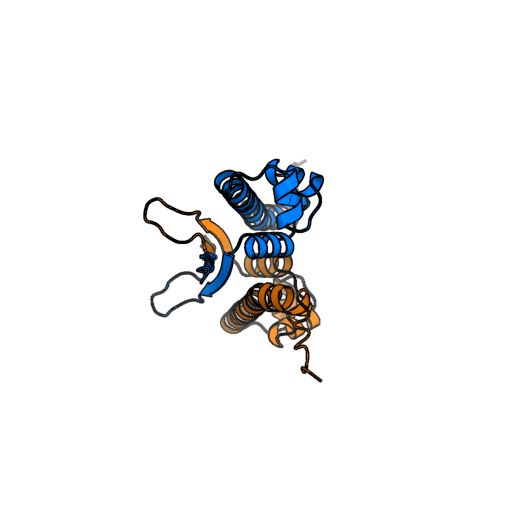 ILE B 1 98 ? -7.605 1.12 -4.574 1 98 98 ILE B C 1
ATOM 1575 O O . ILE B 1 98 ? -8.008 0.169 -3.9 1 98 98 ILE B O 1
ATOM 1579 N N . ILE B 1 99 ? -7.738 1.224 -5.871 1 96.69 99 ILE B N 1
ATOM 1580 C CA . ILE B 1 99 ? -8.398 0.164 -6.621 1 96.69 99 ILE B CA 1
ATOM 1581 C C . ILE B 1 99 ? -7.355 -0.815 -7.16 1 96.69 99 ILE B C 1
ATOM 1583 O O . ILE B 1 99 ? -6.305 -0.403 -7.652 1 96.69 99 ILE B O 1
ATOM 1587 N N . ILE B 1 100 ? -7.566 -2.064 -6.988 1 97.06 100 ILE B N 1
ATOM 1588 C CA . ILE B 1 100 ? -6.754 -3.137 -7.555 1 97.06 100 ILE B CA 1
ATOM 1589 C C . ILE B 1 100 ? -7.52 -3.82 -8.688 1 97.06 100 ILE B C 1
ATOM 1591 O O . ILE B 1 100 ? -8.43 -4.617 -8.438 1 97.06 100 ILE B O 1
ATOM 1595 N N . ALA B 1 101 ? -7.145 -3.496 -9.922 1 93.81 101 ALA B N 1
ATOM 1596 C CA . ALA B 1 101 ? -7.867 -3.996 -11.086 1 93.81 101 ALA B CA 1
ATOM 1597 C C . ALA B 1 101 ? -7.023 -5.008 -11.859 1 93.81 101 ALA B C 1
ATOM 1599 O O . ALA B 1 101 ? -5.797 -4.898 -11.906 1 93.81 101 ALA B O 1
ATOM 1600 N N . GLN B 1 102 ? -7.719 -6 -12.414 1 90.25 102 GLN B N 1
ATOM 1601 C CA . GLN B 1 102 ? -7.016 -6.945 -13.273 1 90.25 102 GLN B CA 1
ATOM 1602 C C . GLN B 1 102 ? -6.668 -6.312 -14.617 1 90.25 102 GLN B C 1
ATOM 1604 O O . GLN B 1 102 ? -7.516 -5.676 -15.25 1 90.25 102 GLN B O 1
ATOM 1609 N N . ALA B 1 103 ? -5.344 -6.375 -14.914 1 81.81 103 ALA B N 1
ATOM 1610 C CA . ALA B 1 103 ? -4.918 -5.832 -16.203 1 81.81 103 ALA B CA 1
ATOM 1611 C C . ALA B 1 103 ? -5.438 -6.68 -17.359 1 81.81 103 ALA B C 1
ATOM 1613 O O . ALA B 1 103 ? -5.527 -7.906 -17.25 1 81.81 103 ALA B O 1
ATOM 1614 N N . GLN B 1 104 ? -6.496 -6.246 -18.188 1 65.69 104 GLN B N 1
ATOM 1615 C CA . GLN B 1 104 ? -7.09 -6.977 -19.297 1 65.69 104 GLN B CA 1
ATOM 1616 C C . GLN B 1 104 ? -6.016 -7.492 -20.25 1 65.69 104 GLN B C 1
ATOM 1618 O O . GLN B 1 104 ? -5.09 -6.762 -20.609 1 65.69 104 GLN B O 1
ATOM 1623 N N . ASN B 1 105 ? -5.371 -8.664 -20.125 1 49.19 105 ASN B N 1
ATOM 1624 C CA . ASN B 1 105 ? -4.574 -9.25 -21.203 1 49.19 105 ASN B CA 1
ATOM 1625 C C . ASN B 1 105 ? -5.234 -9.047 -22.562 1 49.19 105 ASN B C 1
ATOM 1627 O O . ASN B 1 105 ? -6.398 -9.398 -22.75 1 49.19 105 ASN B O 1
ATOM 1631 N N . SER B 1 106 ? -4.887 -7.887 -23.219 1 37.91 106 SER B N 1
ATOM 1632 C CA . SER B 1 106 ? -5.039 -8.133 -24.641 1 37.91 106 SER B CA 1
ATOM 1633 C C . SER B 1 106 ? -4.23 -9.344 -25.094 1 37.91 106 SER B C 1
ATOM 1635 O O . SER B 1 106 ? -3.166 -9.625 -24.531 1 37.91 106 SER B O 1
#

Nearest PDB structures (foldseek):
  2o38-assembly1_A  TM=7.606E-01  e=8.851E-04  Rhodopseudomonas palustris CGA009
  1zz7-assembly1_B-2  TM=8.114E-01  e=1.986E-02  Streptomyces wedmorensis
  1zzc-assembly1_A-2  TM=8.040E-01  e=1.986E-02  Streptomyces wedmorensis
  1zz6-assembly1_A-2  TM=7.977E-01  e=2.863E-02  Streptomyces wedmorensis
  2bno-assembly1_A-2  TM=8.021E-01  e=3.654E-02  Streptomyces wedmorensis

Solvent-accessible surface area (backbone atoms only — not comparable to full-atom values): 11861 Å² total; per-residue (Å²): 133,82,81,72,76,72,71,64,72,71,57,58,59,52,48,56,52,50,40,34,56,50,51,34,44,45,51,49,32,50,52,54,44,48,51,40,52,74,71,66,47,50,56,63,54,42,9,61,62,53,72,51,50,44,64,56,42,48,38,40,66,69,63,49,44,90,80,54,51,55,54,57,51,50,52,41,40,34,58,72,40,34,44,50,44,68,43,66,68,45,96,85,64,48,64,27,30,36,40,45,39,73,56,76,78,124,132,82,82,71,77,72,69,63,71,71,56,57,58,52,47,55,53,48,39,34,57,50,51,35,45,45,52,49,34,51,50,54,45,49,51,41,53,73,72,66,47,50,56,62,54,42,8,62,63,54,71,52,50,43,64,55,42,48,38,40,66,67,63,51,43,91,80,54,52,54,55,56,50,51,51,42,39,36,58,73,40,34,41,51,44,68,44,65,67,47,96,85,64,48,65,27,30,36,39,45,39,74,55,77,80,123